Protein AF-A0A7R7VJX5-F1 (afdb_monomer)

Solvent-accessible surface area (backbone atoms only — not comparable to full-atom values): 16295 Å² total; per-residue (Å²): 134,70,62,48,74,49,78,45,68,50,58,49,85,60,72,77,65,86,58,39,96,93,43,70,71,51,85,82,38,57,69,67,58,46,44,34,46,48,44,43,42,54,44,42,32,75,67,61,65,32,62,78,79,68,71,72,56,83,57,60,30,62,14,35,39,35,32,30,20,43,43,77,76,88,79,80,94,82,78,92,78,84,88,89,84,81,93,70,102,60,85,47,56,67,42,26,29,34,32,41,35,47,23,59,46,59,68,66,99,63,96,62,88,74,67,80,85,75,90,72,94,74,90,72,87,78,88,81,90,82,80,98,83,72,90,70,73,82,74,71,50,45,78,87,54,82,48,38,35,36,54,41,74,74,44,55,41,78,93,59,60,94,66,58,54,64,58,52,49,54,50,50,55,52,57,50,45,30,67,38,45,66,61,45,35,52,42,25,47,39,71,75,58,36,86,83,62,62,78,67,98,81,67,94,70,74,68,90,86,59,69,60,74,31,39,35,39,33,76,35,47,60,94,47,42,74,59,44,43,76,71,61,31,43,75,41,74,86,72,42,74,47,75,58,80,90,38,56,27,32,38,28,42,29,78,43,82,55,55,71,88,128

Sequence (262 aa):
MHPKIAIHGPPGTTKLTRPTPSDPRPEDNPPLLTDALTVRNTVFIDEQGCSPDSEIDEDDARSWHWVMYSGNGDGDQGAKQDGGKKEGDGEGEAIGVIRLVPPPHVPHEHHLDISPAHGDNNANNVNDNDSPDSAAQPVKYDTTHEPYIKLTRVAVVPAFRGCNLGRKLVETAIDWARRNPGQIEDAFVRAVRGREGLPDQGMIGGSGDVKWNGLVLVHAQVSVEGMYARLGFVTDERMGRWDEEGIEHVGMWRRVEVVHDL

Structure (mmCIF, N/CA/C/O backbone):
data_AF-A0A7R7VJX5-F1
#
_entry.id   AF-A0A7R7VJX5-F1
#
loop_
_atom_site.group_PDB
_atom_site.id
_atom_site.type_symbol
_atom_site.label_atom_id
_atom_site.label_alt_id
_atom_site.label_comp_id
_atom_site.label_asym_id
_atom_site.label_entity_id
_atom_site.label_seq_id
_atom_site.pdbx_PDB_ins_code
_atom_site.Cartn_x
_atom_site.Cartn_y
_atom_site.Cartn_z
_atom_site.occupancy
_atom_site.B_iso_or_equiv
_atom_site.auth_seq_id
_atom_site.auth_comp_id
_atom_site.auth_asym_id
_atom_site.auth_atom_id
_atom_site.pdbx_PDB_model_num
ATOM 1 N N . MET A 1 1 ? -22.924 6.160 0.981 1.00 63.88 1 MET A N 1
ATOM 2 C CA . MET A 1 1 ? -21.770 6.884 1.551 1.00 63.88 1 MET A CA 1
ATOM 3 C C . MET A 1 1 ? -20.827 7.244 0.415 1.00 63.88 1 MET A C 1
ATOM 5 O O . MET A 1 1 ? -20.463 6.349 -0.339 1.00 63.88 1 MET A O 1
ATOM 9 N N . HIS A 1 2 ? -20.456 8.515 0.266 1.00 74.62 2 HIS A N 1
ATOM 10 C CA . HIS A 1 2 ? -19.434 8.947 -0.692 1.00 74.62 2 HIS A CA 1
ATOM 11 C C . HIS A 1 2 ? -18.161 9.287 0.090 1.00 74.62 2 HIS A C 1
ATOM 13 O O . HIS A 1 2 ? -17.989 10.435 0.485 1.00 74.62 2 HIS A O 1
ATOM 19 N N . PRO A 1 3 ? -17.304 8.298 0.410 1.00 85.06 3 PRO A N 1
ATOM 20 C CA . PRO A 1 3 ? -16.108 8.577 1.187 1.00 85.06 3 PRO A CA 1
ATOM 21 C C . PRO A 1 3 ? -15.113 9.385 0.352 1.00 85.06 3 PRO A C 1
ATOM 23 O O . PRO A 1 3 ? -14.918 9.095 -0.839 1.00 85.06 3 PRO A O 1
ATOM 26 N N . LYS A 1 4 ? -14.487 10.369 0.997 1.00 93.62 4 LYS A N 1
ATOM 27 C CA . LYS A 1 4 ? -13.390 11.171 0.449 1.00 93.62 4 LYS A CA 1
ATOM 28 C C . LYS A 1 4 ? -12.093 10.381 0.597 1.00 93.62 4 LYS A C 1
ATOM 30 O O . LYS A 1 4 ? -11.896 9.722 1.612 1.00 93.62 4 LYS A O 1
ATOM 35 N N . ILE A 1 5 ? -11.222 10.424 -0.408 1.00 96.31 5 ILE A N 1
ATOM 36 C CA . ILE A 1 5 ? -9.894 9.803 -0.339 1.00 96.31 5 ILE A CA 1
ATOM 37 C C . ILE A 1 5 ? -8.859 10.886 -0.614 1.00 96.31 5 ILE A C 1
ATOM 39 O O . ILE A 1 5 ? -8.960 11.589 -1.619 1.00 96.31 5 ILE A O 1
ATOM 43 N N . ALA A 1 6 ? -7.883 11.012 0.277 1.00 97.44 6 ALA A N 1
ATOM 44 C CA . ALA A 1 6 ? -6.732 11.888 0.110 1.00 97.44 6 ALA A CA 1
ATOM 45 C C . ALA A 1 6 ? -5.460 11.051 -0.066 1.00 97.44 6 ALA A C 1
ATOM 47 O O . ALA A 1 6 ? -5.408 9.908 0.387 1.00 97.44 6 ALA A O 1
ATOM 48 N N . ILE A 1 7 ? -4.448 11.622 -0.720 1.00 98.19 7 ILE A N 1
ATOM 49 C CA . ILE A 1 7 ? -3.142 11.001 -0.961 1.00 98.19 7 ILE A CA 1
ATOM 50 C C . ILE A 1 7 ? -2.034 11.872 -0.366 1.00 98.19 7 ILE A C 1
ATOM 52 O O . ILE A 1 7 ? -2.067 13.095 -0.489 1.00 98.19 7 ILE A O 1
ATOM 56 N N . HIS A 1 8 ? -1.034 11.234 0.230 1.00 98.12 8 HIS A N 1
ATOM 57 C CA . HIS A 1 8 ? 0.253 11.832 0.558 1.00 98.12 8 HIS A CA 1
ATOM 58 C C . HIS A 1 8 ? 1.355 11.075 -0.191 1.00 98.12 8 HIS A C 1
ATOM 60 O O . HIS A 1 8 ? 1.337 9.844 -0.246 1.00 98.12 8 HIS A O 1
ATOM 66 N N . GLY A 1 9 ? 2.293 11.807 -0.796 1.00 97.31 9 GLY A N 1
ATOM 67 C CA . GLY A 1 9 ? 3.460 11.212 -1.453 1.00 97.31 9 GLY A CA 1
ATOM 68 C C . GLY A 1 9 ? 4.505 10.691 -0.460 1.00 97.31 9 GLY A C 1
ATOM 69 O O . GLY A 1 9 ? 4.300 10.788 0.749 1.00 97.31 9 GLY A O 1
ATOM 70 N N . PRO A 1 10 ? 5.647 10.181 -0.940 1.00 96.75 10 PRO A N 1
ATOM 71 C CA . PRO A 1 10 ? 6.736 9.730 -0.082 1.00 96.75 10 PRO A CA 1
ATOM 72 C C . PRO A 1 10 ? 7.192 10.825 0.896 1.00 96.75 10 PRO A C 1
ATOM 74 O O . PRO A 1 10 ? 7.599 11.899 0.441 1.00 96.75 10 PRO A O 1
ATOM 77 N N . PRO A 1 11 ? 7.151 10.591 2.223 1.00 93.88 11 PRO A N 1
ATOM 78 C CA . PRO A 1 11 ? 7.611 11.564 3.214 1.00 93.88 11 PRO A CA 1
ATOM 79 C C . PRO A 1 11 ? 9.140 11.733 3.227 1.00 93.88 11 PRO A C 1
ATOM 81 O O . PRO A 1 11 ? 9.659 12.661 3.846 1.00 93.88 11 PRO A O 1
ATOM 84 N N . GLY A 1 12 ? 9.882 10.868 2.529 1.00 91.81 12 GLY A N 1
ATOM 85 C CA . GLY A 1 12 ? 11.325 10.972 2.377 1.00 91.81 12 GLY A CA 1
ATOM 86 C C . GLY A 1 12 ? 12.040 10.807 3.713 1.00 91.81 12 GLY A C 1
ATOM 87 O O . GLY A 1 12 ? 11.968 9.762 4.343 1.00 91.81 12 GLY A O 1
ATOM 88 N N . THR A 1 13 ? 12.765 11.838 4.144 1.00 90.75 13 THR A N 1
ATOM 89 C CA . THR A 1 13 ? 13.562 11.798 5.382 1.00 90.75 13 THR A CA 1
ATOM 90 C C . THR A 1 13 ? 12.774 12.158 6.639 1.00 90.75 13 THR A C 1
ATOM 92 O O . THR A 1 13 ? 13.355 12.165 7.723 1.00 90.75 13 THR A O 1
ATOM 95 N N . THR A 1 14 ? 11.486 12.488 6.522 1.00 91.44 14 THR A N 1
ATOM 96 C CA . THR A 1 14 ? 10.644 12.769 7.689 1.00 91.44 14 THR A CA 1
ATOM 97 C C . THR A 1 14 ? 10.507 11.509 8.534 1.00 91.44 14 THR A C 1
ATOM 99 O O . THR A 1 14 ? 9.975 10.496 8.081 1.00 91.44 14 THR A O 1
ATOM 102 N N . LYS A 1 15 ? 10.990 11.574 9.776 1.00 92.12 15 LYS A N 1
ATOM 103 C CA . LYS A 1 15 ? 10.886 10.470 10.726 1.00 92.12 15 LYS A CA 1
ATOM 104 C C . LYS A 1 15 ? 9.476 10.439 11.304 1.00 92.12 15 LYS A C 1
ATOM 106 O O . LYS A 1 15 ? 9.113 11.304 12.092 1.00 92.12 15 LYS A O 1
ATOM 111 N N . LEU A 1 16 ? 8.705 9.430 10.921 1.00 95.69 16 LEU A N 1
ATOM 112 C CA . LEU A 1 16 ? 7.366 9.233 11.458 1.00 95.69 16 LEU A CA 1
ATOM 113 C C . LEU A 1 16 ? 7.428 8.715 12.896 1.00 95.69 16 LEU A C 1
ATOM 115 O O . LEU A 1 16 ? 8.274 7.891 13.247 1.00 95.69 16 LEU A O 1
ATOM 119 N N . THR A 1 17 ? 6.490 9.186 13.708 1.00 96.88 17 THR A N 1
ATOM 120 C CA . THR A 1 17 ? 6.262 8.713 15.073 1.00 96.88 17 THR A CA 1
ATOM 121 C C . THR A 1 17 ? 4.903 8.033 15.141 1.00 96.88 17 THR A C 1
ATOM 123 O O . THR A 1 17 ? 3.909 8.562 14.646 1.00 96.88 17 THR A O 1
ATOM 126 N N . ARG A 1 18 ? 4.830 6.847 15.747 1.00 96.25 18 ARG A N 1
ATOM 127 C CA . ARG A 1 18 ? 3.562 6.126 15.884 1.00 96.25 18 ARG A CA 1
ATOM 128 C C . ARG A 1 18 ? 2.625 6.892 16.834 1.00 96.25 18 ARG A C 1
ATOM 130 O O . ARG A 1 18 ? 3.028 7.149 17.968 1.00 96.25 18 ARG A O 1
ATOM 137 N N . 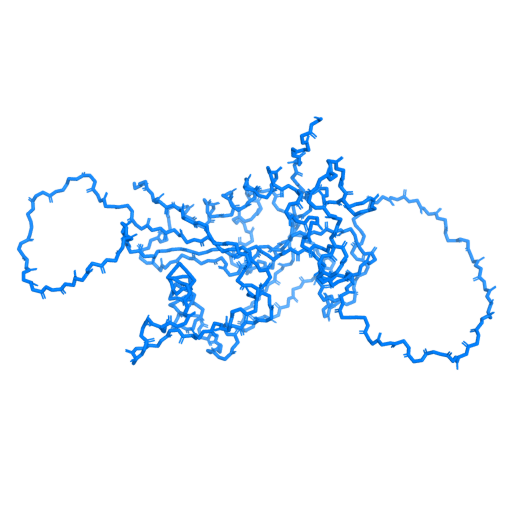PRO A 1 19 ? 1.382 7.217 16.430 1.00 96.44 19 PRO A N 1
ATOM 138 C CA . PRO A 1 19 ? 0.396 7.804 17.331 1.00 96.44 19 PRO A CA 1
ATOM 139 C C . PRO A 1 19 ? 0.063 6.851 18.483 1.00 96.44 19 PRO A C 1
ATOM 141 O O . PRO A 1 19 ? -0.025 5.636 18.295 1.00 96.44 19 PRO A O 1
ATOM 144 N N . THR A 1 20 ? -0.145 7.394 19.678 1.00 95.62 20 THR A N 1
ATOM 145 C CA . THR A 1 20 ? -0.499 6.637 20.891 1.00 95.62 20 THR A CA 1
ATOM 146 C C . THR A 1 20 ? -1.641 7.325 21.642 1.00 95.62 20 THR A C 1
ATOM 148 O O . THR A 1 20 ? -1.914 8.494 21.387 1.00 95.62 20 THR A O 1
ATOM 151 N N . PRO A 1 21 ? -2.305 6.672 22.615 1.00 94.19 21 PRO A N 1
ATOM 152 C CA . PRO A 1 21 ? -3.312 7.352 23.435 1.00 94.19 21 PRO A CA 1
ATOM 153 C C . PRO A 1 21 ? -2.784 8.593 24.177 1.00 94.19 21 PRO A C 1
ATOM 155 O O . PRO A 1 21 ? -3.530 9.549 24.377 1.00 94.19 21 PRO A O 1
ATOM 158 N N . SER A 1 22 ? -1.506 8.591 24.576 1.00 95.81 22 SER A N 1
ATOM 159 C CA . SER A 1 22 ? -0.843 9.729 25.232 1.00 95.81 22 SER A CA 1
ATOM 160 C C . SER A 1 22 ? -0.365 10.811 24.262 1.00 95.81 22 SER A C 1
ATOM 162 O O . SER A 1 22 ? -0.253 11.964 24.663 1.00 95.81 22 SER A O 1
ATOM 164 N N . ASP A 1 23 ? -0.097 10.447 23.007 1.00 96.31 23 ASP A N 1
ATOM 165 C CA . ASP A 1 23 ? 0.293 11.361 21.931 1.00 96.31 23 ASP A CA 1
ATOM 166 C C . ASP A 1 23 ? -0.415 10.966 20.620 1.00 96.31 23 ASP A C 1
ATOM 168 O O . ASP A 1 23 ? 0.151 10.265 19.774 1.00 96.31 23 ASP A O 1
ATOM 172 N N . PRO A 1 24 ? -1.701 11.331 20.463 1.00 95.00 24 PRO A N 1
ATOM 173 C CA . PRO A 1 24 ? -2.503 10.904 19.319 1.00 95.00 24 PRO A CA 1
ATOM 174 C C . PRO A 1 24 ? -2.200 11.701 18.045 1.00 95.00 24 PRO A C 1
ATOM 176 O O . PRO A 1 24 ? -2.691 11.350 16.974 1.00 95.00 24 PRO A O 1
ATOM 179 N N . ARG A 1 25 ? -1.446 12.800 18.150 1.00 95.88 25 ARG A N 1
ATOM 180 C CA . ARG A 1 25 ? -1.097 13.689 17.037 1.00 95.88 25 ARG A CA 1
ATOM 181 C C . ARG A 1 25 ? 0.359 14.159 17.198 1.00 95.88 25 ARG A C 1
ATOM 183 O O . ARG A 1 25 ? 0.551 15.321 17.553 1.00 95.88 25 ARG A O 1
ATOM 190 N N . PRO A 1 26 ? 1.352 13.286 16.936 1.00 95.00 26 PRO A N 1
ATOM 191 C CA . PRO A 1 26 ? 2.759 13.668 17.023 1.00 95.00 26 PRO A CA 1
ATOM 192 C C . PRO A 1 26 ? 3.049 14.882 16.131 1.00 95.00 26 PRO A C 1
ATOM 194 O O . PRO A 1 26 ? 2.669 14.885 14.960 1.00 95.00 26 PRO A O 1
ATOM 197 N N . GLU A 1 27 ? 3.706 15.904 16.683 1.00 91.81 27 GLU A N 1
ATOM 198 C CA . GLU A 1 27 ? 3.872 17.223 16.043 1.00 91.81 27 GLU A CA 1
ATOM 199 C C . GLU A 1 27 ? 4.626 17.156 14.704 1.00 91.81 27 GLU A C 1
ATOM 201 O O . GLU A 1 27 ? 4.268 17.850 13.754 1.00 91.81 27 GLU A O 1
ATOM 206 N N . ASP A 1 28 ? 5.615 16.265 14.604 1.00 90.44 28 ASP A N 1
ATOM 207 C CA . ASP A 1 28 ? 6.462 16.111 13.415 1.00 90.44 28 ASP A CA 1
ATOM 208 C C . ASP A 1 28 ? 5.811 15.286 12.291 1.00 90.44 28 ASP A C 1
ATOM 210 O O . ASP A 1 28 ? 6.338 15.209 11.175 1.00 90.44 28 ASP A O 1
ATOM 214 N N . ASN A 1 29 ? 4.667 14.644 12.551 1.00 95.25 29 ASN A N 1
ATOM 215 C CA . ASN A 1 29 ? 3.996 13.853 11.531 1.00 95.25 29 ASN A CA 1
ATOM 216 C C . ASN A 1 29 ? 3.158 14.740 10.600 1.00 95.25 29 ASN A C 1
ATOM 218 O O . ASN A 1 29 ? 2.324 15.522 11.066 1.00 95.25 29 ASN A O 1
ATOM 222 N N . PRO A 1 30 ? 3.209 14.513 9.275 1.00 95.88 30 PRO A N 1
ATOM 223 C CA . PRO A 1 30 ? 2.185 15.036 8.382 1.00 95.88 30 PRO A CA 1
ATOM 224 C C . PRO A 1 30 ? 0.781 14.579 8.835 1.00 95.88 30 PRO A C 1
ATOM 226 O O . PRO A 1 30 ? 0.604 13.393 9.148 1.00 95.88 30 PRO A O 1
ATOM 229 N N . PRO A 1 31 ? -0.241 15.460 8.848 1.00 95.94 31 PRO A N 1
ATOM 230 C CA . PRO A 1 31 ? -1.571 15.117 9.360 1.00 95.94 31 PRO A CA 1
ATOM 231 C C . PRO A 1 31 ? -2.192 13.874 8.709 1.00 95.94 31 PRO A C 1
ATOM 233 O O . PRO A 1 31 ? -2.664 12.983 9.412 1.00 95.94 31 PRO A O 1
ATOM 236 N N . LEU A 1 32 ? -2.099 13.755 7.378 1.00 97.31 32 LEU A N 1
ATOM 237 C CA . LEU A 1 32 ? -2.610 12.595 6.639 1.00 97.31 32 LEU A CA 1
ATOM 238 C C . LEU A 1 32 ? -1.872 11.302 7.021 1.00 97.31 32 LEU A C 1
ATOM 240 O O . LEU A 1 32 ? -2.500 10.260 7.177 1.00 97.31 32 LEU A O 1
ATOM 244 N N . LEU A 1 33 ? -0.553 11.352 7.235 1.00 98.00 33 LEU A N 1
ATOM 245 C CA . LEU A 1 33 ? 0.204 10.174 7.677 1.00 98.00 33 LEU A CA 1
ATOM 246 C C . LEU A 1 33 ? -0.109 9.801 9.130 1.00 98.00 33 LEU A C 1
ATOM 248 O O . LEU A 1 33 ? -0.120 8.620 9.467 1.00 98.00 33 LEU A O 1
ATOM 252 N N . THR A 1 34 ? -0.451 10.778 9.971 1.00 98.12 34 THR A N 1
ATOM 253 C CA . THR A 1 34 ? -0.985 10.513 11.314 1.00 98.12 34 THR A CA 1
ATOM 254 C C . THR A 1 34 ? -2.320 9.776 11.248 1.00 98.12 34 THR A C 1
ATOM 256 O O . THR A 1 34 ? -2.520 8.808 11.981 1.00 98.12 34 THR A O 1
ATOM 259 N N . ASP A 1 35 ? -3.222 10.183 10.351 1.00 98.19 35 ASP A N 1
ATOM 260 C CA . ASP A 1 35 ? -4.490 9.476 10.136 1.00 98.19 35 ASP A CA 1
ATOM 261 C C . ASP A 1 35 ? -4.257 8.055 9.605 1.00 98.19 35 ASP A C 1
ATOM 263 O O . ASP A 1 35 ? -4.861 7.102 10.098 1.00 98.19 35 ASP A O 1
ATOM 267 N N . ALA A 1 36 ? -3.331 7.893 8.653 1.00 98.44 36 ALA A N 1
ATOM 268 C CA . ALA A 1 36 ? -2.944 6.588 8.128 1.00 98.44 36 ALA A CA 1
ATOM 269 C C . ALA A 1 36 ? -2.459 5.657 9.249 1.00 98.44 36 ALA A C 1
ATOM 271 O O . ALA A 1 36 ? -2.961 4.544 9.379 1.00 98.44 36 ALA A O 1
ATOM 272 N N . LEU A 1 37 ? -1.523 6.120 10.085 1.00 98.31 37 LEU A N 1
ATOM 273 C CA . LEU A 1 37 ? -0.999 5.354 11.221 1.00 98.31 37 LEU A CA 1
ATOM 274 C C . LEU A 1 37 ? -2.067 5.081 12.287 1.00 98.31 37 LEU A C 1
ATOM 276 O O . LEU A 1 37 ? -2.032 4.036 12.923 1.00 98.31 37 LEU A O 1
ATOM 280 N N . THR A 1 38 ? -3.047 5.969 12.451 1.00 98.00 38 THR A N 1
ATOM 281 C CA . THR A 1 38 ? -4.171 5.744 13.371 1.00 98.00 38 THR A CA 1
ATOM 282 C C . THR A 1 38 ? -5.030 4.566 12.909 1.00 98.00 38 THR A C 1
ATOM 284 O O . THR A 1 38 ? -5.271 3.646 13.686 1.00 98.00 38 THR A O 1
ATOM 287 N N . VAL A 1 39 ? -5.426 4.539 11.629 1.00 98.50 39 VAL A N 1
ATOM 288 C CA . VAL A 1 39 ? -6.186 3.413 11.053 1.00 98.50 39 VAL A CA 1
ATOM 289 C C . VAL A 1 39 ? -5.380 2.113 11.109 1.00 98.50 39 VAL A C 1
ATOM 291 O O . VAL A 1 39 ? -5.934 1.060 11.423 1.00 98.50 39 VAL A O 1
ATOM 294 N N . ARG A 1 40 ? -4.076 2.182 10.812 1.00 98.31 40 ARG A N 1
ATOM 295 C CA . ARG A 1 40 ? -3.166 1.030 10.862 1.00 98.31 40 ARG A CA 1
ATOM 296 C C . ARG A 1 40 ? -3.053 0.469 12.278 1.00 98.31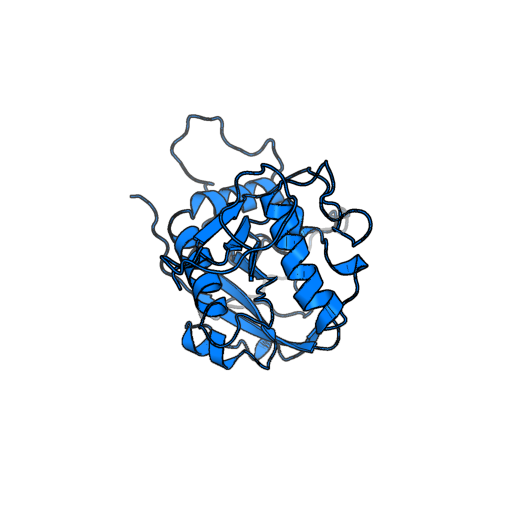 40 ARG A C 1
ATOM 298 O O . ARG A 1 40 ? -3.302 -0.717 12.445 1.00 98.31 40 ARG A O 1
ATOM 305 N N . ASN A 1 41 ? -2.825 1.310 13.291 1.00 97.75 41 ASN A N 1
ATOM 306 C CA . ASN A 1 41 ? -2.823 0.884 14.693 1.00 97.75 41 ASN A CA 1
ATOM 307 C C . ASN A 1 41 ? -4.128 0.165 15.065 1.00 97.75 41 ASN A C 1
ATOM 309 O O . ASN A 1 41 ? -4.087 -0.933 15.609 1.00 97.75 41 ASN A O 1
ATOM 313 N N . THR A 1 42 ? -5.283 0.745 14.722 1.00 97.94 42 THR A N 1
ATOM 314 C CA . THR A 1 42 ? -6.586 0.145 15.045 1.00 97.94 42 THR A CA 1
ATOM 315 C C . THR A 1 42 ? -6.764 -1.247 14.438 1.00 97.94 42 THR A C 1
ATOM 317 O O . THR A 1 42 ? -7.368 -2.113 15.063 1.00 97.94 42 THR A O 1
ATOM 320 N N . VAL A 1 43 ? -6.273 -1.481 13.220 1.00 97.44 43 VAL A N 1
ATOM 321 C CA . VAL A 1 43 ? -6.500 -2.753 12.516 1.00 97.44 43 VAL A CA 1
ATOM 322 C C . VAL A 1 43 ? -5.377 -3.761 12.751 1.00 97.44 43 VAL A C 1
ATOM 324 O O . VAL A 1 43 ? -5.652 -4.923 13.027 1.00 97.44 43 VAL A O 1
ATOM 327 N N . PHE A 1 44 ? -4.118 -3.358 12.632 1.00 96.56 44 PHE A N 1
ATOM 328 C CA . PHE A 1 44 ? -2.988 -4.282 12.718 1.00 96.56 44 PHE A CA 1
ATOM 329 C C . PHE A 1 44 ? -2.580 -4.548 14.166 1.00 96.56 44 PHE A C 1
ATOM 331 O O . PHE A 1 44 ? -2.364 -5.696 14.533 1.00 96.56 44 PHE A O 1
ATOM 338 N N . ILE A 1 45 ? -2.557 -3.525 15.020 1.00 96.06 45 ILE A N 1
ATOM 339 C CA . ILE A 1 45 ? -2.144 -3.692 16.418 1.00 96.06 45 ILE A CA 1
ATOM 340 C C . ILE A 1 45 ? -3.336 -4.112 17.277 1.00 96.06 45 ILE A C 1
ATOM 342 O O . ILE A 1 45 ? -3.333 -5.198 17.850 1.00 96.06 45 ILE A O 1
ATOM 346 N N . ASP A 1 46 ? -4.361 -3.262 17.366 1.00 96.81 46 ASP A N 1
ATOM 347 C CA . ASP A 1 46 ? -5.433 -3.448 18.348 1.00 96.81 46 ASP A CA 1
ATOM 348 C C . ASP A 1 46 ? -6.317 -4.662 18.014 1.00 96.81 46 ASP A C 1
ATOM 350 O O . ASP A 1 46 ? -6.770 -5.371 18.912 1.00 96.81 46 ASP A O 1
ATOM 354 N N . GLU A 1 47 ? -6.573 -4.905 16.725 1.00 95.69 47 GLU A N 1
ATOM 355 C CA . GLU A 1 47 ? -7.431 -6.001 16.266 1.00 95.69 47 GLU A CA 1
ATOM 356 C C . GLU A 1 47 ? -6.650 -7.272 15.907 1.00 95.69 47 GLU A C 1
ATOM 358 O O . GLU A 1 47 ? -7.048 -8.358 16.329 1.00 95.69 47 GLU A O 1
ATOM 363 N N . GLN A 1 48 ? -5.579 -7.167 15.113 1.00 93.88 48 GLN A N 1
ATOM 364 C CA . GLN A 1 48 ? -4.832 -8.339 14.630 1.00 93.88 48 GLN A CA 1
ATOM 365 C C . GLN A 1 48 ? -3.693 -8.770 15.563 1.00 93.88 48 GLN A C 1
ATOM 367 O O . GLN A 1 48 ? -3.207 -9.890 15.436 1.00 93.88 48 GLN A O 1
ATOM 372 N N . GLY A 1 49 ? -3.303 -7.935 16.532 1.00 94.56 49 GLY A N 1
ATOM 373 C CA . GLY A 1 49 ? -2.267 -8.272 17.508 1.00 94.56 49 GLY A CA 1
ATOM 374 C C . GLY A 1 49 ? -0.836 -8.207 16.970 1.00 94.56 49 GLY A C 1
ATOM 375 O O . GLY A 1 49 ? 0.061 -8.752 17.614 1.00 94.56 49 GLY A O 1
ATOM 376 N N . CYS A 1 50 ? -0.607 -7.556 15.826 1.00 93.38 50 CYS A N 1
ATOM 377 C CA . CYS A 1 50 ? 0.732 -7.315 15.289 1.00 93.38 50 CYS A CA 1
ATOM 378 C C . CYS A 1 50 ? 1.555 -6.437 16.244 1.00 93.38 50 CYS A C 1
ATOM 380 O O . CYS A 1 50 ? 1.016 -5.615 16.997 1.00 93.38 50 CYS A O 1
ATOM 382 N N . SER A 1 51 ? 2.881 -6.579 16.194 1.00 93.88 51 SER A N 1
ATOM 383 C CA . SER A 1 51 ? 3.769 -5.804 17.064 1.00 93.88 51 SER A CA 1
ATOM 384 C C . SER A 1 51 ? 3.694 -4.294 16.768 1.00 93.88 51 SER A C 1
ATOM 386 O O . SER A 1 51 ? 3.914 -3.885 15.625 1.00 93.88 51 SER A O 1
ATOM 388 N N . PRO A 1 52 ? 3.489 -3.425 17.782 1.00 94.81 52 PRO A N 1
ATOM 389 C CA . PRO A 1 52 ? 3.544 -1.974 17.599 1.00 94.81 52 PRO A CA 1
ATOM 390 C C . PRO A 1 52 ? 4.881 -1.448 17.071 1.00 94.81 52 PRO A C 1
ATOM 392 O O . PRO A 1 52 ? 4.913 -0.371 16.474 1.00 94.81 52 PRO A O 1
ATOM 395 N N . ASP A 1 53 ? 5.971 -2.177 17.319 1.00 93.19 53 ASP A N 1
ATOM 396 C CA . ASP A 1 53 ? 7.319 -1.796 16.891 1.00 93.19 53 ASP A CA 1
ATOM 397 C C . ASP A 1 53 ? 7.548 -2.077 15.397 1.00 93.19 53 ASP A C 1
ATOM 399 O O . ASP A 1 53 ? 8.380 -1.418 14.778 1.00 93.19 53 ASP A O 1
ATOM 403 N N . SER A 1 54 ? 6.774 -2.995 14.804 1.00 89.62 54 SER A N 1
ATOM 404 C CA . SER A 1 54 ? 6.807 -3.319 13.368 1.00 89.62 54 SER A CA 1
ATOM 405 C C . SER A 1 54 ? 5.932 -2.382 12.523 1.00 89.62 54 SER A C 1
ATOM 407 O O . SER A 1 54 ? 5.925 -2.479 11.296 1.00 89.62 54 SER A O 1
ATOM 409 N N . GLU A 1 55 ? 5.156 -1.492 13.153 1.00 94.69 55 GLU A N 1
ATOM 410 C CA . GLU A 1 55 ? 4.148 -0.702 12.442 1.00 94.69 55 GLU A CA 1
ATOM 411 C C . GLU A 1 55 ? 4.766 0.355 11.526 1.00 94.69 55 GLU A C 1
ATOM 413 O O . GLU A 1 55 ? 4.200 0.637 10.480 1.00 94.69 55 GLU A O 1
ATOM 418 N N . ILE A 1 56 ? 5.913 0.938 11.877 1.00 96.62 56 ILE A N 1
ATOM 419 C CA . ILE A 1 56 ? 6.633 1.862 10.991 1.00 96.62 56 ILE A CA 1
ATOM 420 C C . ILE A 1 56 ? 7.883 1.150 10.485 1.00 96.62 56 ILE A C 1
ATOM 422 O O . ILE A 1 56 ? 8.744 0.781 11.280 1.00 96.62 56 ILE A O 1
ATOM 426 N N . ASP A 1 57 ? 7.989 0.986 9.171 1.00 94.31 57 ASP A N 1
ATOM 427 C CA . ASP A 1 57 ? 9.089 0.278 8.515 1.00 94.31 57 ASP A CA 1
ATOM 428 C C . ASP A 1 57 ? 9.868 1.186 7.547 1.00 94.31 57 ASP A C 1
ATOM 430 O O . ASP A 1 57 ? 9.590 2.378 7.389 1.00 94.31 57 ASP A O 1
ATOM 434 N N . GLU A 1 58 ? 10.892 0.630 6.898 1.00 92.06 58 GLU A N 1
ATOM 435 C CA . GLU A 1 58 ? 11.726 1.385 5.958 1.00 92.06 58 GLU A CA 1
ATOM 436 C C . GLU A 1 58 ? 11.002 1.802 4.667 1.00 92.06 58 GLU A C 1
ATOM 438 O O . GLU A 1 58 ? 11.429 2.755 4.005 1.00 92.06 58 GLU A O 1
ATOM 443 N N . ASP A 1 59 ? 9.896 1.138 4.320 1.00 95.25 59 ASP A N 1
ATOM 444 C CA . ASP A 1 59 ? 9.121 1.448 3.124 1.00 95.25 59 ASP A CA 1
ATOM 445 C C . ASP A 1 59 ? 8.221 2.673 3.322 1.00 95.25 59 ASP A C 1
ATOM 447 O O . ASP A 1 59 ? 7.897 3.350 2.341 1.00 95.25 59 ASP A O 1
ATOM 451 N N . ASP A 1 60 ? 7.855 3.025 4.559 1.00 96.94 60 ASP A N 1
ATOM 452 C CA . ASP A 1 60 ? 7.045 4.219 4.847 1.00 96.94 60 ASP A CA 1
ATOM 453 C C . ASP A 1 60 ? 7.691 5.507 4.304 1.00 96.94 60 ASP A C 1
ATOM 455 O O . ASP A 1 60 ? 7.002 6.380 3.783 1.00 96.94 60 ASP A O 1
ATOM 459 N N . ALA A 1 61 ? 9.023 5.605 4.324 1.00 95.56 61 ALA A N 1
ATOM 460 C CA . ALA A 1 61 ? 9.768 6.760 3.815 1.00 95.56 61 ALA A CA 1
ATOM 461 C C . ALA A 1 61 ? 9.627 6.973 2.294 1.00 95.56 61 ALA A C 1
ATOM 463 O O . ALA A 1 61 ? 9.721 8.101 1.799 1.00 95.56 61 ALA A O 1
ATOM 464 N N . ARG A 1 62 ? 9.415 5.891 1.538 1.00 95.44 62 ARG A N 1
ATOM 465 C CA . ARG A 1 62 ? 9.432 5.873 0.064 1.00 95.44 62 ARG A CA 1
ATOM 466 C C . ARG A 1 62 ? 8.059 5.657 -0.569 1.00 95.44 62 ARG A C 1
ATOM 468 O O . ARG A 1 62 ? 7.973 5.585 -1.791 1.00 95.44 62 ARG A O 1
ATOM 475 N N . SER A 1 63 ? 7.007 5.544 0.235 1.00 98.31 63 SER A N 1
ATOM 476 C CA . SER A 1 63 ? 5.694 5.096 -0.225 1.00 98.31 63 SER A CA 1
ATOM 477 C C . SER A 1 63 ? 4.681 6.222 -0.394 1.00 98.31 63 SER A C 1
ATOM 479 O O . SER A 1 63 ? 4.734 7.247 0.277 1.00 98.31 63 SER A O 1
ATOM 481 N N . TRP A 1 64 ? 3.696 6.000 -1.263 1.00 98.69 64 TRP A N 1
ATOM 482 C CA . TRP A 1 64 ? 2.480 6.813 -1.296 1.00 98.69 64 TRP A CA 1
ATOM 483 C C . TRP A 1 64 ? 1.440 6.207 -0.363 1.00 98.69 64 TRP A C 1
ATOM 485 O O . TRP A 1 64 ? 1.284 4.986 -0.299 1.00 98.69 64 TRP A O 1
ATOM 495 N N . HIS A 1 65 ? 0.704 7.067 0.331 1.00 98.69 65 HIS A N 1
ATOM 496 C CA . HIS A 1 65 ? -0.309 6.673 1.301 1.00 98.69 65 HIS A CA 1
ATOM 497 C C . HIS A 1 65 ? -1.637 7.318 0.944 1.00 98.69 65 HIS A C 1
ATOM 499 O O . HIS A 1 65 ? -1.711 8.535 0.779 1.00 98.69 65 HIS A O 1
ATOM 505 N N . TRP A 1 66 ? -2.694 6.514 0.876 1.00 98.75 66 TRP A N 1
ATOM 506 C CA . TRP A 1 66 ? -4.056 7.017 0.764 1.00 98.75 66 TRP A CA 1
ATOM 507 C C . TRP A 1 66 ? -4.791 6.793 2.067 1.00 98.75 66 TRP A C 1
ATOM 509 O O . TRP A 1 66 ? -4.697 5.713 2.650 1.00 98.75 66 TRP A O 1
ATOM 519 N N . VAL A 1 67 ? -5.571 7.791 2.467 1.00 98.62 67 VAL A N 1
ATOM 520 C CA . VAL A 1 67 ? -6.494 7.699 3.597 1.00 98.62 67 VAL A CA 1
ATOM 521 C C . VAL A 1 67 ? -7.897 7.993 3.104 1.00 98.62 67 VAL A C 1
ATOM 523 O O . VAL A 1 67 ? -8.139 8.965 2.385 1.00 98.62 67 VAL A O 1
ATOM 526 N N . MET A 1 68 ? -8.817 7.112 3.471 1.00 97.88 68 MET A N 1
ATOM 527 C CA . MET A 1 68 ? -10.240 7.248 3.221 1.00 97.88 68 MET A CA 1
ATOM 528 C C . MET A 1 68 ? -10.924 7.790 4.468 1.00 97.88 68 MET A C 1
ATOM 530 O O . MET A 1 68 ? -10.728 7.252 5.555 1.00 97.88 68 MET A O 1
ATOM 534 N N . TYR A 1 69 ? -11.774 8.793 4.281 1.00 96.50 69 TYR A N 1
ATOM 535 C CA . TYR A 1 69 ? -12.538 9.432 5.342 1.00 96.50 69 TYR A CA 1
ATOM 536 C C . TYR A 1 69 ? -14.032 9.150 5.188 1.00 96.50 69 TYR A C 1
ATOM 538 O O . TYR A 1 69 ? -14.554 9.066 4.065 1.00 96.50 69 TYR A O 1
ATOM 546 N N . SER A 1 70 ? -14.732 9.003 6.314 1.00 91.19 70 SER A N 1
ATOM 547 C CA . SER A 1 70 ? -16.187 8.946 6.331 1.00 91.19 70 SER A CA 1
ATOM 548 C C . SER A 1 70 ? -16.732 10.278 5.813 1.00 91.19 70 SER A C 1
ATOM 550 O O . SER A 1 70 ? -16.452 11.335 6.361 1.00 91.19 70 SER A O 1
ATOM 552 N N . GLY A 1 71 ? -17.471 10.262 4.701 1.00 79.31 71 GLY A N 1
ATOM 553 C CA . GLY A 1 71 ? -18.139 11.482 4.244 1.00 79.31 71 GLY A CA 1
ATOM 554 C C . GLY A 1 71 ? -19.154 11.923 5.298 1.00 79.31 71 GLY A C 1
ATOM 555 O O . GLY A 1 71 ? -19.890 11.069 5.802 1.00 79.31 71 GLY A O 1
ATOM 556 N N . ASN A 1 72 ? -19.216 13.222 5.614 1.00 61.06 72 ASN A N 1
ATOM 557 C CA . ASN A 1 72 ? -20.339 13.754 6.384 1.00 61.06 72 ASN A CA 1
ATOM 558 C C . ASN A 1 72 ? -21.624 13.358 5.652 1.00 61.06 72 ASN A C 1
ATOM 560 O O . ASN A 1 72 ? -21.751 13.580 4.448 1.00 61.06 72 ASN A O 1
ATOM 564 N N . GLY A 1 73 ? -22.544 12.703 6.358 1.00 49.12 73 GLY A N 1
ATOM 565 C CA . GLY A 1 73 ? -23.856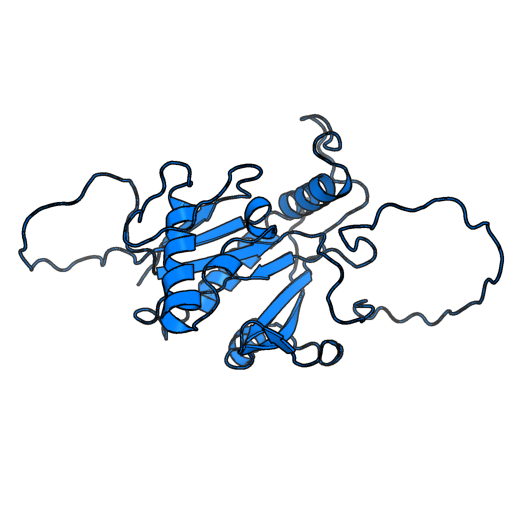 12.415 5.801 1.00 49.12 73 GLY A CA 1
ATOM 566 C C . GLY A 1 73 ? -24.488 13.723 5.340 1.00 49.12 73 GLY A C 1
ATOM 567 O O . GLY A 1 73 ? -24.606 14.659 6.129 1.00 49.12 73 GLY A O 1
ATOM 568 N N . ASP A 1 74 ? -24.884 13.795 4.073 1.00 42.69 74 ASP A N 1
ATOM 569 C CA . ASP A 1 74 ? -25.826 14.815 3.633 1.00 42.69 74 ASP A CA 1
ATOM 570 C C . ASP A 1 74 ? -27.136 14.601 4.414 1.00 42.69 74 ASP A C 1
ATOM 572 O O . ASP A 1 74 ? -27.944 13.744 4.064 1.00 42.69 74 ASP A O 1
ATOM 576 N N . GLY A 1 75 ? -27.304 15.364 5.499 1.00 43.88 75 GLY A N 1
ATOM 577 C CA . GLY A 1 75 ? -28.558 15.592 6.216 1.00 43.88 75 GLY A CA 1
ATOM 578 C C . GLY A 1 75 ? -28.995 14.528 7.229 1.00 43.88 75 GLY A C 1
ATOM 579 O O . GLY A 1 75 ? -29.662 13.566 6.871 1.00 43.88 75 GLY A O 1
ATOM 580 N N . ASP A 1 76 ? -28.794 14.809 8.519 1.00 33.69 76 ASP A N 1
ATOM 581 C CA . ASP A 1 76 ? -29.909 14.718 9.471 1.00 33.69 76 ASP A CA 1
ATOM 582 C C . ASP A 1 76 ? -29.755 15.768 10.582 1.00 33.69 76 ASP A C 1
ATOM 584 O O . ASP A 1 76 ? -28.735 15.853 11.271 1.00 33.69 76 ASP A O 1
ATOM 588 N N . GLN A 1 77 ? -30.771 16.619 10.713 1.00 44.81 77 GLN A N 1
ATOM 589 C CA . GLN A 1 77 ? -30.894 17.564 11.812 1.00 44.81 77 GLN A CA 1
ATOM 590 C C . GLN A 1 77 ? -31.405 16.799 13.033 1.00 44.81 77 GLN A C 1
ATOM 592 O O . GLN A 1 77 ? -32.589 16.491 13.108 1.00 44.81 77 GLN A O 1
ATOM 597 N N . GLY A 1 78 ? -30.557 16.604 14.042 1.00 41.62 78 GLY A N 1
ATOM 598 C CA . GLY A 1 78 ? -31.060 16.402 15.400 1.00 41.62 78 GLY A CA 1
ATOM 599 C C . GLY A 1 78 ? -30.292 15.422 16.269 1.00 41.62 78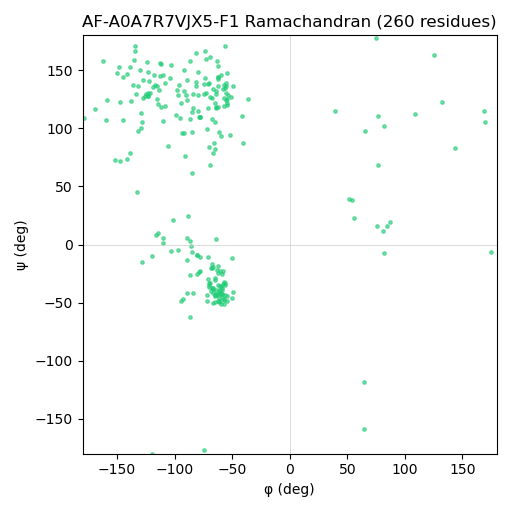 GLY A C 1
ATOM 600 O O . GLY A 1 78 ? -30.764 14.323 16.517 1.00 41.62 78 GLY A O 1
ATOM 601 N N . ALA A 1 79 ? -29.206 15.883 16.885 1.00 36.25 79 ALA A N 1
ATOM 602 C CA . ALA A 1 79 ? -28.885 15.508 18.261 1.00 36.25 79 ALA A CA 1
ATOM 603 C C . ALA A 1 79 ? -27.943 16.552 18.871 1.00 36.25 79 ALA A C 1
ATOM 605 O O . ALA A 1 79 ? -26.882 16.855 18.334 1.00 36.25 79 ALA A O 1
ATOM 606 N N . LYS A 1 80 ? -28.352 17.126 20.004 1.00 39.44 80 LYS A N 1
ATOM 607 C CA . LYS A 1 80 ? -27.495 17.947 20.863 1.00 39.44 80 LYS A CA 1
ATOM 608 C C . LYS A 1 80 ? -26.402 17.065 21.473 1.00 39.44 80 LYS A C 1
ATOM 610 O O . LYS A 1 80 ? -26.763 16.069 22.090 1.00 39.44 80 LYS A O 1
ATOM 615 N N . GLN A 1 81 ? -25.145 17.511 21.457 1.00 36.62 81 GLN A N 1
ATOM 616 C CA . GLN A 1 81 ? -24.315 17.570 22.670 1.00 36.62 81 GLN A CA 1
ATOM 617 C C . GLN A 1 81 ? -23.013 18.354 22.449 1.00 36.62 81 GLN A C 1
ATOM 619 O O . GLN A 1 81 ? -22.184 18.016 21.616 1.00 36.62 81 GLN A O 1
ATOM 624 N N . ASP A 1 82 ? -22.934 19.452 23.195 1.00 35.94 82 ASP A N 1
ATOM 625 C CA . ASP A 1 82 ? -21.837 19.881 24.064 1.00 35.94 82 ASP A CA 1
ATOM 626 C C . ASP A 1 82 ? -20.371 19.677 23.624 1.00 35.94 82 ASP A C 1
ATOM 628 O O . ASP A 1 82 ? -19.836 18.574 23.600 1.00 35.94 82 ASP A O 1
ATOM 632 N N . GLY A 1 83 ? -19.689 20.810 23.428 1.00 43.38 83 GLY A N 1
ATOM 633 C CA . GLY A 1 83 ? -18.407 21.044 24.094 1.00 43.38 83 GLY A CA 1
ATOM 634 C C . GLY A 1 83 ? -17.152 20.346 23.563 1.00 43.38 83 GLY A C 1
ATOM 635 O O . GLY A 1 83 ? -16.503 19.619 24.305 1.00 43.38 83 GLY A O 1
ATOM 636 N N . GLY A 1 84 ? -16.701 20.727 22.362 1.00 39.47 84 GLY A N 1
ATOM 637 C CA . GLY A 1 84 ? -15.267 20.929 22.095 1.00 39.47 84 GLY A CA 1
ATOM 638 C C . GLY A 1 84 ? -14.537 19.910 21.208 1.00 39.47 84 GLY A C 1
ATOM 639 O O . GLY A 1 84 ? -14.248 18.798 21.635 1.00 39.47 84 GLY A O 1
ATOM 640 N N . LYS A 1 85 ? -14.118 20.368 20.016 1.00 38.66 85 LYS A N 1
ATOM 641 C CA . LYS A 1 85 ? -12.821 20.119 19.330 1.00 38.66 85 LYS A CA 1
ATOM 642 C C . LYS A 1 85 ? -12.835 20.898 18.001 1.00 38.66 85 LYS A C 1
ATOM 644 O O . LYS A 1 85 ? -13.765 20.748 17.224 1.00 38.66 85 LYS A O 1
ATOM 649 N N . LYS A 1 86 ? -12.048 21.975 17.910 1.00 38.34 86 LYS A N 1
ATOM 650 C CA . LYS A 1 86 ? -10.669 22.091 17.379 1.00 38.34 86 LYS A CA 1
ATOM 651 C C . LYS A 1 86 ? -10.617 22.072 15.847 1.00 38.34 86 LYS A C 1
ATOM 653 O O . LYS A 1 86 ? -10.862 21.050 15.222 1.00 38.34 86 LYS A O 1
ATOM 658 N N . GLU A 1 87 ? -10.268 23.242 15.320 1.00 40.78 87 GLU A N 1
ATOM 659 C CA . GLU A 1 87 ? -9.939 23.550 13.931 1.00 40.78 87 GLU A CA 1
ATOM 660 C C . GLU A 1 87 ? -8.762 22.688 13.447 1.00 40.78 87 GLU A C 1
ATOM 662 O O . GLU A 1 87 ? -7.764 22.521 14.152 1.00 40.78 87 GLU A O 1
ATOM 667 N N . GLY A 1 88 ? -8.922 22.118 12.256 1.00 40.16 88 GLY A N 1
ATOM 668 C CA . GLY A 1 88 ? -7.987 21.224 11.583 1.00 40.16 88 GLY A CA 1
ATOM 669 C C . GLY A 1 88 ? -8.705 20.615 10.383 1.00 40.16 88 GLY A C 1
ATOM 670 O O . GLY A 1 88 ? -9.602 19.796 10.556 1.00 40.16 88 GLY A O 1
ATOM 671 N N . ASP A 1 89 ? -8.364 21.076 9.186 1.00 41.41 89 ASP A N 1
ATOM 672 C CA . ASP A 1 89 ? -9.138 20.952 7.943 1.00 41.41 89 ASP A CA 1
ATOM 673 C C . ASP A 1 89 ? -9.230 19.516 7.371 1.00 41.41 89 ASP A C 1
ATOM 675 O O . ASP A 1 89 ? -8.697 19.209 6.303 1.00 41.41 89 ASP A O 1
ATOM 679 N N . GLY A 1 90 ? -9.938 18.620 8.066 1.00 45.31 90 GLY A N 1
ATOM 680 C CA . GLY A 1 90 ? -10.221 17.246 7.642 1.00 45.31 90 GLY A CA 1
ATOM 681 C C . GLY A 1 90 ? -11.699 16.890 7.808 1.00 45.31 90 GLY A C 1
ATOM 682 O O . GLY A 1 90 ? -12.152 16.538 8.891 1.00 45.31 90 GLY A O 1
ATOM 683 N N . GLU A 1 91 ? -12.464 16.986 6.721 1.00 65.38 91 GLU A N 1
ATOM 684 C CA . GLU A 1 91 ? -13.869 16.567 6.629 1.00 65.38 91 GLU A CA 1
ATOM 685 C C . GLU A 1 91 ? -14.011 15.032 6.776 1.00 65.38 91 GLU A C 1
ATOM 687 O O . GLU A 1 91 ? -14.014 14.315 5.773 1.00 65.38 91 GLU A O 1
ATOM 692 N N . GLY A 1 92 ? -14.127 14.527 8.012 1.00 80.31 92 GLY A N 1
ATOM 693 C CA . GLY A 1 92 ? -14.527 13.141 8.317 1.00 80.31 92 GLY A CA 1
ATOM 694 C C . GLY A 1 92 ? -13.558 12.344 9.200 1.00 80.31 92 GLY A C 1
ATOM 695 O O . GLY A 1 92 ? -12.397 12.702 9.366 1.00 80.31 92 GLY A O 1
ATOM 696 N N . GLU A 1 93 ? -14.034 11.234 9.771 1.00 92.12 93 GLU A N 1
ATOM 697 C CA . GLU A 1 93 ? -13.200 10.262 10.500 1.00 92.12 93 GLU A CA 1
ATOM 698 C C . GLU A 1 93 ? -12.377 9.435 9.502 1.00 92.12 93 GLU A C 1
ATOM 700 O O . GLU A 1 93 ? -12.910 9.018 8.475 1.00 92.12 93 GLU A O 1
ATOM 705 N N . ALA A 1 94 ? -11.098 9.171 9.782 1.00 96.69 94 ALA A N 1
ATOM 706 C CA . ALA A 1 94 ? -10.283 8.274 8.963 1.00 96.69 94 ALA A CA 1
ATOM 707 C C . ALA A 1 94 ? -10.737 6.818 9.160 1.00 96.69 94 ALA A C 1
ATOM 709 O O . ALA A 1 94 ? -10.659 6.275 10.257 1.00 96.69 94 ALA A O 1
ATOM 710 N N . ILE A 1 95 ? -11.208 6.181 8.090 1.00 97.31 95 ILE A N 1
ATOM 711 C CA . ILE A 1 95 ? -11.856 4.858 8.134 1.00 97.31 95 ILE A CA 1
ATOM 712 C C . ILE A 1 95 ? -11.135 3.790 7.313 1.00 97.31 95 ILE A C 1
ATOM 714 O O . ILE A 1 95 ? -11.481 2.611 7.399 1.00 97.31 95 ILE A O 1
ATOM 718 N N . GLY A 1 96 ? -10.153 4.171 6.496 1.00 98.31 96 GLY A N 1
ATOM 719 C CA . GLY A 1 96 ? -9.404 3.225 5.679 1.00 98.31 96 GLY A CA 1
ATOM 720 C C . GLY A 1 96 ? -8.083 3.780 5.172 1.00 98.31 96 GLY A C 1
ATOM 721 O O . GLY A 1 96 ? -7.901 4.992 5.092 1.00 98.31 96 GLY A O 1
ATOM 722 N N . VAL A 1 97 ? -7.165 2.884 4.826 1.00 98.81 97 VAL A N 1
ATOM 723 C CA . VAL A 1 97 ? -5.795 3.205 4.421 1.00 98.81 97 VAL A CA 1
ATOM 724 C C . VAL A 1 97 ? -5.259 2.173 3.429 1.00 98.81 97 VAL A C 1
ATOM 726 O O . VAL A 1 97 ? -5.629 0.999 3.473 1.00 98.81 97 VAL A O 1
ATOM 729 N N . ILE A 1 98 ? -4.403 2.620 2.513 1.00 98.81 98 ILE A N 1
ATOM 730 C CA . ILE A 1 98 ? -3.573 1.770 1.649 1.00 98.81 98 ILE A CA 1
ATOM 731 C C . ILE A 1 98 ? -2.229 2.455 1.411 1.00 98.81 98 ILE A C 1
ATOM 733 O O . ILE A 1 98 ? -2.164 3.680 1.283 1.00 98.81 98 ILE A O 1
ATOM 737 N N . ARG A 1 99 ? -1.164 1.656 1.331 1.00 98.81 99 ARG A N 1
ATOM 738 C CA . ARG A 1 99 ? 0.195 2.089 1.003 1.00 98.81 99 ARG A CA 1
ATOM 739 C C . ARG A 1 99 ? 0.639 1.480 -0.326 1.00 98.81 99 ARG A C 1
ATOM 741 O O . ARG A 1 99 ? 0.429 0.292 -0.564 1.00 98.81 99 ARG A O 1
ATOM 748 N N . LEU A 1 100 ? 1.275 2.277 -1.178 1.00 98.75 100 LEU A N 1
ATOM 749 C CA . LEU A 1 100 ? 1.950 1.824 -2.396 1.00 98.75 100 LEU A CA 1
ATOM 750 C C . LEU A 1 100 ? 3.453 2.004 -2.217 1.00 98.75 100 LEU A C 1
ATOM 752 O O . LEU A 1 100 ? 3.924 3.134 -2.090 1.00 98.75 100 LEU A O 1
ATOM 756 N N . VAL A 1 101 ? 4.184 0.893 -2.267 1.00 98.38 101 VAL A N 1
ATOM 757 C CA . VAL A 1 101 ? 5.649 0.857 -2.237 1.00 98.38 101 VAL A CA 1
ATOM 758 C C . VAL A 1 101 ? 6.172 0.821 -3.681 1.00 98.38 101 VAL A C 1
ATOM 760 O O . VAL A 1 101 ? 5.798 -0.095 -4.428 1.00 98.38 101 VAL A O 1
ATOM 763 N N . PRO A 1 102 ? 6.997 1.791 -4.122 1.00 97.06 102 PRO A N 1
ATOM 764 C CA . PRO A 1 102 ? 7.607 1.753 -5.452 1.00 97.06 102 PRO A CA 1
ATOM 765 C C . PRO A 1 102 ? 8.719 0.704 -5.537 1.00 97.06 102 PRO A C 1
ATOM 767 O O . PRO A 1 102 ? 9.319 0.396 -4.509 1.00 97.06 102 PRO A O 1
ATOM 770 N N . PRO A 1 103 ? 9.096 0.246 -6.743 1.00 94.19 103 PRO A N 1
ATOM 771 C CA . PRO A 1 103 ? 10.326 -0.510 -6.949 1.00 94.19 103 PRO A CA 1
ATOM 772 C C . PRO A 1 103 ? 11.572 0.380 -6.770 1.00 94.19 103 PRO A C 1
ATOM 774 O O . PRO A 1 103 ? 11.467 1.607 -6.839 1.00 94.19 103 PRO A O 1
ATOM 777 N N . PRO A 1 104 ? 12.761 -0.204 -6.547 1.00 91.94 104 PRO A N 1
ATOM 778 C CA . PRO A 1 104 ? 13.010 -1.636 -6.379 1.00 91.94 104 PRO A CA 1
ATOM 779 C C . PRO A 1 104 ? 12.698 -2.109 -4.951 1.00 91.94 104 PRO A C 1
ATOM 781 O O . PRO A 1 104 ? 12.597 -1.282 -4.039 1.00 91.94 104 PRO A O 1
ATOM 784 N N . HIS A 1 105 ? 12.584 -3.425 -4.776 1.00 89.88 105 HIS A N 1
ATOM 785 C CA . HIS A 1 105 ? 12.283 -4.085 -3.499 1.00 89.88 105 HIS A CA 1
ATOM 786 C C . HIS A 1 105 ? 13.488 -4.892 -3.019 1.00 89.88 105 HIS A C 1
ATOM 788 O O . HIS A 1 105 ? 14.359 -5.249 -3.816 1.00 89.88 105 HIS A O 1
ATOM 794 N N . VAL A 1 106 ? 13.574 -5.142 -1.712 1.00 84.56 106 VAL A N 1
ATOM 795 C CA . VAL A 1 106 ? 14.564 -6.088 -1.178 1.00 84.56 106 VAL A CA 1
ATOM 796 C C . VAL A 1 106 ? 14.325 -7.470 -1.803 1.00 84.56 106 VAL A C 1
ATOM 798 O O . VAL A 1 106 ? 13.165 -7.797 -2.080 1.00 84.56 106 VAL A O 1
ATOM 801 N N . PRO A 1 107 ? 15.376 -8.274 -2.055 1.00 71.75 107 PRO A N 1
ATOM 802 C CA . PRO A 1 107 ? 15.194 -9.647 -2.511 1.00 71.75 107 PRO A CA 1
ATOM 803 C C . PRO A 1 107 ? 14.217 -10.364 -1.577 1.00 71.75 107 PRO A C 1
ATOM 805 O O . PRO A 1 107 ? 14.379 -10.316 -0.357 1.00 71.75 107 PRO A O 1
ATOM 808 N N . HIS A 1 108 ? 13.171 -10.971 -2.136 1.00 60.34 108 HIS A N 1
ATOM 809 C CA . HIS A 1 108 ? 12.183 -11.685 -1.333 1.00 60.34 108 HIS A CA 1
ATOM 810 C C . HIS A 1 108 ? 12.876 -12.751 -0.471 1.00 60.34 108 HIS A C 1
ATOM 812 O O . HIS A 1 108 ? 13.733 -13.479 -0.968 1.00 60.34 108 HIS A O 1
ATOM 818 N N . GLU A 1 109 ? 12.460 -12.908 0.792 1.00 47.47 109 GLU A N 1
ATOM 819 C CA . GLU A 1 109 ? 13.001 -13.922 1.721 1.00 47.47 109 GLU A CA 1
ATOM 820 C C . GLU A 1 109 ? 12.736 -15.383 1.289 1.00 47.47 109 GLU A C 1
ATOM 822 O O . GLU A 1 109 ? 13.121 -16.332 1.975 1.00 47.47 109 GLU A O 1
ATOM 827 N N . HIS A 1 110 ? 12.150 -15.603 0.111 1.00 45.31 110 HIS A N 1
ATOM 828 C CA . HIS A 1 110 ? 11.963 -16.917 -0.484 1.00 45.31 110 HIS A CA 1
ATOM 829 C C . HIS A 1 110 ? 12.502 -16.921 -1.917 1.00 45.31 110 HIS A C 1
ATOM 831 O O . HIS A 1 110 ? 11.906 -16.355 -2.827 1.00 45.31 110 HIS A O 1
ATOM 837 N N . HIS A 1 111 ? 13.663 -17.561 -2.071 1.00 38.94 111 HIS A N 1
ATOM 838 C CA . HIS A 1 111 ? 14.393 -17.858 -3.304 1.00 38.94 111 HIS A CA 1
ATOM 839 C C . HIS A 1 111 ? 13.506 -18.294 -4.480 1.00 38.94 111 HIS A C 1
ATOM 841 O O . HIS A 1 111 ? 13.332 -19.490 -4.720 1.00 38.94 111 HIS A O 1
ATOM 847 N N . LEU A 1 112 ? 12.992 -17.348 -5.256 1.00 36.84 112 LEU A N 1
ATOM 848 C CA . LEU A 1 112 ? 12.355 -17.631 -6.534 1.00 36.84 112 LEU A CA 1
ATOM 849 C C . LEU A 1 112 ? 12.807 -16.571 -7.524 1.00 36.84 112 LEU A C 1
ATOM 851 O O . LEU A 1 112 ? 12.612 -15.384 -7.287 1.00 36.84 112 LEU A O 1
ATOM 855 N N . ASP A 1 113 ? 13.394 -17.013 -8.632 1.00 39.53 113 ASP A N 1
ATOM 856 C CA . ASP A 1 113 ? 13.499 -16.216 -9.850 1.00 39.53 113 ASP A CA 1
ATOM 857 C C . ASP A 1 113 ? 12.072 -15.867 -10.299 1.00 39.53 113 ASP A C 1
ATOM 859 O O . ASP A 1 113 ? 11.400 -16.650 -10.983 1.00 39.53 113 ASP A O 1
ATOM 863 N N . ILE A 1 114 ? 11.563 -14.705 -9.887 1.00 43.72 114 ILE A N 1
ATOM 864 C CA . ILE A 1 114 ? 10.233 -14.227 -10.276 1.00 43.72 114 ILE A CA 1
ATOM 865 C C . ILE A 1 114 ? 10.356 -13.520 -11.627 1.00 43.72 114 ILE A C 1
ATOM 867 O O . ILE A 1 114 ? 10.093 -12.330 -11.772 1.00 43.72 114 ILE A O 1
ATOM 871 N N . SER A 1 115 ? 10.771 -14.263 -12.651 1.00 38.34 115 SER A N 1
ATOM 872 C CA . SER A 1 115 ? 10.540 -13.850 -14.033 1.00 38.34 115 SER A CA 1
ATOM 873 C C . SER A 1 115 ? 9.141 -14.320 -14.451 1.00 38.34 115 SER A C 1
ATOM 875 O O . SER A 1 115 ? 8.905 -15.534 -14.544 1.00 38.34 115 SER A O 1
ATOM 877 N N . PRO A 1 116 ? 8.178 -13.416 -14.718 1.00 38.66 116 PRO A N 1
ATOM 878 C CA . PRO A 1 116 ? 6.947 -13.808 -15.383 1.00 38.66 116 PRO A CA 1
ATOM 879 C C . PRO A 1 116 ? 7.309 -14.266 -16.801 1.00 38.66 116 PRO A C 1
ATOM 881 O O . PRO A 1 116 ? 7.937 -13.545 -17.567 1.00 38.66 116 PRO A O 1
ATOM 884 N N . ALA A 1 117 ? 6.957 -15.509 -17.119 1.00 37.06 117 ALA A N 1
ATOM 885 C CA . ALA A 1 117 ? 7.325 -16.215 -18.339 1.00 37.06 117 ALA A CA 1
ATOM 886 C C . ALA A 1 117 ? 7.260 -15.363 -19.629 1.00 37.06 117 ALA A C 1
ATOM 888 O O . ALA A 1 117 ? 6.185 -15.105 -20.174 1.00 37.06 117 ALA A O 1
ATOM 889 N N . HIS A 1 118 ? 8.425 -15.063 -20.199 1.00 35.25 118 HIS A N 1
ATOM 890 C CA . HIS A 1 118 ? 8.639 -15.160 -21.639 1.00 35.25 118 HIS A CA 1
ATOM 891 C C . HIS A 1 118 ? 9.575 -16.341 -21.849 1.00 35.25 118 HIS A C 1
ATOM 893 O O . HIS A 1 118 ? 10.738 -16.315 -21.458 1.00 35.25 118 HIS A O 1
ATOM 899 N N . GLY A 1 119 ? 9.006 -17.438 -22.347 1.00 40.38 119 GLY A N 1
ATOM 900 C CA . GLY A 1 119 ? 9.787 -18.606 -22.699 1.00 40.38 119 GLY A CA 1
ATOM 901 C C . GLY A 1 119 ? 10.724 -18.249 -23.837 1.00 40.38 119 GLY A C 1
ATOM 902 O O . GLY A 1 119 ? 10.251 -17.931 -24.917 1.00 40.38 119 GLY A O 1
ATOM 903 N N . ASP A 1 120 ? 12.020 -18.351 -23.583 1.00 31.78 120 ASP A N 1
ATOM 904 C CA . ASP A 1 120 ? 12.983 -18.791 -24.578 1.00 31.78 120 ASP A CA 1
ATOM 905 C C . ASP A 1 120 ? 14.065 -19.595 -23.858 1.00 31.78 120 ASP A C 1
ATOM 907 O O . ASP A 1 120 ? 14.894 -19.087 -23.104 1.00 31.78 120 ASP A O 1
ATOM 911 N N . ASN A 1 121 ? 14.008 -20.909 -24.067 1.00 41.78 121 ASN A N 1
ATOM 912 C CA . ASN A 1 121 ? 15.074 -21.823 -23.701 1.00 41.78 121 ASN A CA 1
ATOM 913 C C . ASN A 1 121 ? 16.298 -21.486 -24.552 1.00 41.78 121 ASN A C 1
ATOM 915 O O . ASN A 1 121 ? 16.352 -21.868 -25.721 1.00 41.78 121 ASN A O 1
ATOM 919 N N . ASN A 1 122 ? 17.310 -20.851 -23.968 1.00 32.16 122 ASN A N 1
ATOM 920 C CA . ASN A 1 122 ? 18.663 -21.009 -24.484 1.00 32.16 122 ASN A CA 1
ATOM 921 C C . ASN A 1 122 ? 19.702 -20.929 -23.364 1.00 32.16 122 ASN A C 1
ATOM 923 O O . ASN A 1 122 ? 20.452 -19.964 -23.233 1.00 32.16 122 ASN A O 1
ATOM 927 N N . ALA A 1 123 ? 19.742 -21.981 -22.546 1.00 35.84 123 ALA A N 1
ATOM 928 C CA . ALA A 1 123 ? 20.882 -22.271 -21.691 1.00 35.84 123 ALA A CA 1
ATOM 929 C C . ALA A 1 123 ? 22.059 -22.721 -22.571 1.00 35.84 123 ALA A C 1
ATOM 931 O O . ALA A 1 123 ? 22.285 -23.914 -22.766 1.00 35.84 123 ALA A O 1
ATOM 932 N N . ASN A 1 124 ? 22.801 -21.757 -23.114 1.00 33.00 124 ASN A N 1
ATOM 933 C CA . ASN A 1 124 ? 24.158 -22.002 -23.577 1.00 33.00 124 ASN A CA 1
ATOM 934 C C . ASN A 1 124 ? 25.130 -21.614 -22.464 1.00 33.00 124 ASN A C 1
ATOM 936 O O . ASN A 1 124 ? 25.315 -20.440 -22.155 1.00 33.00 124 ASN A O 1
ATOM 940 N N . ASN A 1 125 ? 25.731 -22.655 -21.887 1.00 41.91 125 ASN A N 1
ATOM 941 C CA . ASN A 1 125 ? 26.948 -22.622 -21.087 1.00 41.91 125 ASN A CA 1
ATOM 942 C C . ASN A 1 125 ? 27.950 -21.591 -21.616 1.00 41.91 125 ASN A C 1
ATOM 944 O O . ASN A 1 125 ? 28.428 -21.724 -22.745 1.00 41.91 125 ASN A O 1
ATOM 948 N N . VAL A 1 126 ? 28.380 -20.680 -20.746 1.00 33.66 126 VAL A N 1
ATOM 949 C CA . VAL A 1 126 ? 29.735 -20.136 -20.814 1.00 33.66 126 VAL A CA 1
ATOM 950 C C . VAL A 1 126 ? 30.339 -20.260 -19.421 1.00 33.66 126 VAL A C 1
ATOM 952 O O . VAL A 1 126 ? 30.030 -19.494 -18.513 1.00 33.66 126 VAL A O 1
ATOM 955 N N . ASN A 1 127 ? 31.161 -21.293 -19.265 1.00 37.28 127 ASN A N 1
ATOM 956 C CA . ASN A 1 127 ? 32.138 -21.381 -18.195 1.00 37.28 127 ASN A CA 1
ATOM 957 C C . ASN A 1 127 ? 33.266 -20.377 -18.469 1.00 37.28 127 ASN A C 1
ATOM 959 O O . ASN A 1 127 ? 33.743 -20.288 -19.599 1.00 37.28 127 ASN A O 1
ATOM 963 N N . ASP A 1 128 ? 33.690 -19.701 -17.403 1.00 36.75 128 ASP A N 1
ATOM 964 C CA . ASP A 1 128 ? 35.072 -19.630 -16.906 1.00 36.75 128 ASP A CA 1
ATOM 965 C C . ASP A 1 128 ? 35.582 -18.220 -16.572 1.00 36.75 128 ASP A C 1
ATOM 967 O O . ASP A 1 128 ? 35.725 -17.352 -17.425 1.00 36.75 128 ASP A O 1
ATOM 971 N N . ASN A 1 129 ? 35.991 -18.128 -15.301 1.00 40.81 129 ASN A N 1
ATOM 972 C CA . ASN A 1 129 ? 37.137 -17.397 -14.766 1.00 40.81 129 ASN A CA 1
ATOM 973 C C . ASN A 1 129 ? 37.150 -15.868 -14.866 1.00 40.81 129 ASN A C 1
ATOM 975 O O . ASN A 1 129 ? 37.709 -15.312 -15.805 1.00 40.81 129 ASN A O 1
ATOM 979 N N . ASP A 1 130 ? 36.752 -15.210 -13.771 1.00 35.09 130 ASP A N 1
ATOM 980 C CA . ASP A 1 130 ? 37.500 -14.041 -13.306 1.00 35.09 130 ASP A CA 1
ATOM 981 C C . ASP A 1 130 ? 37.474 -13.867 -11.773 1.00 35.09 130 ASP A C 1
ATOM 983 O O . ASP A 1 130 ? 36.601 -14.372 -11.072 1.00 35.09 130 ASP A O 1
ATOM 987 N N . SER A 1 131 ? 38.535 -13.232 -11.279 1.00 37.72 131 SER A N 1
ATOM 988 C CA . SER A 1 131 ? 39.148 -13.327 -9.939 1.00 37.72 131 SER A CA 1
ATOM 989 C C . SER A 1 131 ? 38.307 -12.889 -8.715 1.00 37.72 131 SER A C 1
ATOM 991 O O . SER A 1 131 ? 37.415 -12.052 -8.841 1.00 37.72 131 SER A O 1
ATOM 993 N N . PRO A 1 132 ? 38.638 -13.361 -7.486 1.00 43.06 132 PRO A N 1
ATOM 994 C CA . PRO A 1 132 ? 37.929 -13.005 -6.262 1.00 43.06 132 PRO A CA 1
ATOM 995 C C . PRO A 1 132 ? 38.571 -11.771 -5.613 1.00 43.06 132 PRO A C 1
ATOM 997 O O . PRO A 1 132 ? 39.309 -11.906 -4.643 1.00 43.06 132 PRO A O 1
ATOM 1000 N N . ASP A 1 133 ? 38.344 -10.569 -6.145 1.00 39.47 133 ASP A N 1
ATOM 1001 C CA . ASP A 1 133 ? 38.754 -9.353 -5.422 1.00 39.47 133 ASP A CA 1
ATOM 1002 C C . ASP A 1 133 ? 37.880 -8.137 -5.753 1.00 39.47 133 ASP A C 1
ATOM 1004 O O . ASP A 1 133 ? 38.242 -7.209 -6.471 1.00 39.47 133 ASP A O 1
ATOM 1008 N N . SER A 1 134 ? 36.659 -8.179 -5.235 1.00 41.06 134 SER A N 1
ATOM 1009 C CA . SER A 1 134 ? 35.856 -7.005 -4.914 1.00 41.06 134 SER A CA 1
ATOM 1010 C C . SER A 1 134 ? 34.817 -7.494 -3.922 1.00 41.06 134 SER A C 1
ATOM 1012 O O . SER A 1 134 ? 33.913 -8.247 -4.284 1.00 41.06 134 SER A O 1
ATOM 1014 N N . ALA A 1 135 ? 34.966 -7.132 -2.650 1.00 44.34 135 ALA A N 1
ATOM 1015 C CA . ALA A 1 135 ? 33.886 -7.270 -1.686 1.00 44.34 135 ALA A CA 1
ATOM 1016 C C . ALA A 1 135 ? 32.762 -6.318 -2.124 1.00 44.34 135 ALA A C 1
ATOM 1018 O O . ALA A 1 135 ? 32.687 -5.173 -1.674 1.00 44.34 135 ALA A O 1
ATOM 1019 N N . ALA A 1 136 ? 31.950 -6.770 -3.083 1.00 48.69 136 ALA A N 1
ATOM 1020 C CA . ALA A 1 136 ? 30.780 -6.060 -3.551 1.00 48.69 136 ALA A CA 1
ATOM 1021 C C . ALA A 1 136 ? 29.914 -5.768 -2.324 1.00 48.69 136 ALA A C 1
ATOM 1023 O O .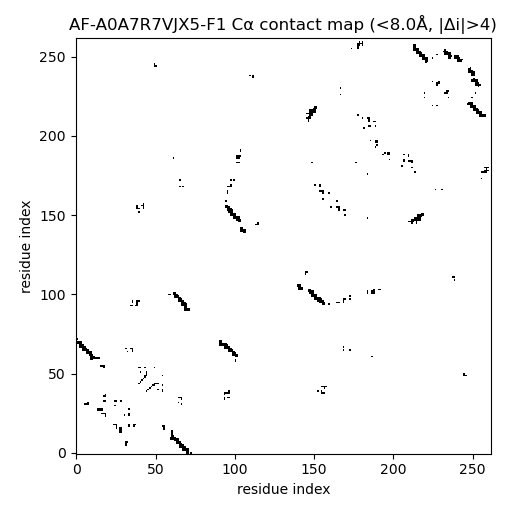 ALA A 1 136 ? 29.535 -6.680 -1.587 1.00 48.69 136 ALA A O 1
ATOM 1024 N N . GLN A 1 137 ? 29.668 -4.482 -2.073 1.00 46.19 137 GLN A N 1
ATOM 1025 C CA . GLN A 1 137 ? 28.735 -4.045 -1.041 1.00 46.19 137 GLN A CA 1
ATOM 1026 C C . GLN A 1 137 ? 27.422 -4.821 -1.220 1.00 46.19 137 GLN A C 1
ATOM 1028 O O . GLN A 1 137 ? 26.987 -4.977 -2.366 1.00 46.19 137 GLN A O 1
ATOM 1033 N N . PRO A 1 138 ? 26.796 -5.326 -0.141 1.00 52.22 138 PRO A N 1
ATOM 1034 C CA . PRO A 1 138 ? 25.568 -6.094 -0.269 1.00 52.22 138 PRO A CA 1
ATOM 1035 C C . PRO A 1 138 ? 24.526 -5.234 -0.986 1.00 52.22 138 PRO A C 1
ATOM 1037 O O . PRO A 1 138 ? 24.183 -4.137 -0.537 1.00 52.22 138 PRO A O 1
ATOM 1040 N N . VAL A 1 139 ? 24.068 -5.708 -2.145 1.00 63.47 139 VAL A N 1
ATOM 1041 C CA . VAL A 1 139 ? 23.081 -4.997 -2.953 1.00 63.47 139 VAL A CA 1
ATOM 1042 C C . VAL A 1 139 ? 21.768 -5.016 -2.171 1.00 63.47 139 VAL A C 1
ATOM 1044 O O . VAL A 1 139 ? 21.155 -6.067 -2.016 1.00 63.47 139 VAL A O 1
ATOM 1047 N N . LYS A 1 140 ? 21.361 -3.862 -1.622 1.00 76.50 140 LYS A N 1
ATOM 1048 C CA . LYS A 1 140 ? 20.152 -3.751 -0.784 1.00 76.50 140 LYS A CA 1
ATOM 1049 C C . LYS A 1 140 ? 18.888 -4.190 -1.530 1.00 76.50 140 LYS A C 1
ATOM 1051 O O . LYS A 1 140 ? 18.000 -4.787 -0.934 1.00 76.50 140 LYS A O 1
ATOM 1056 N N . TYR A 1 141 ? 18.795 -3.849 -2.811 1.00 79.25 141 TYR A N 1
ATOM 1057 C CA . TYR A 1 141 ? 17.603 -4.065 -3.620 1.00 79.25 141 TYR A CA 1
ATOM 1058 C C . TYR A 1 141 ? 17.878 -5.001 -4.788 1.00 79.25 141 TYR A C 1
ATOM 1060 O O . TYR A 1 141 ? 18.936 -4.931 -5.408 1.00 79.25 141 TYR A O 1
ATOM 1068 N N . ASP A 1 142 ? 16.885 -5.806 -5.139 1.00 77.31 142 ASP A N 1
ATOM 1069 C CA . ASP A 1 142 ? 16.906 -6.567 -6.375 1.00 77.31 142 ASP A CA 1
ATOM 1070 C C . ASP A 1 142 ? 16.519 -5.664 -7.553 1.00 77.31 142 ASP A C 1
ATOM 1072 O O . ASP A 1 142 ? 15.404 -5.143 -7.635 1.00 77.31 142 ASP A O 1
ATOM 1076 N N . THR A 1 143 ? 17.471 -5.451 -8.456 1.00 77.25 143 THR A N 1
ATOM 1077 C CA . THR A 1 143 ? 17.296 -4.665 -9.684 1.00 77.25 143 THR A CA 1
ATOM 1078 C C . THR A 1 143 ? 17.312 -5.529 -10.944 1.00 77.25 143 THR A C 1
ATOM 1080 O O . THR A 1 143 ? 17.303 -4.987 -12.048 1.00 77.25 143 THR A O 1
ATOM 1083 N N . THR A 1 144 ? 17.357 -6.856 -10.795 1.00 77.56 144 THR A N 1
ATOM 1084 C CA . THR A 1 144 ? 17.441 -7.811 -11.911 1.00 77.56 144 THR A CA 1
ATOM 1085 C C . THR A 1 144 ? 16.067 -8.186 -12.460 1.00 77.56 144 THR A C 1
ATOM 1087 O O . THR A 1 144 ? 15.934 -8.508 -13.640 1.00 77.56 144 THR A O 1
ATOM 1090 N N . HIS A 1 145 ? 15.038 -8.089 -11.620 1.00 79.75 145 HIS A N 1
ATOM 1091 C CA . HIS A 1 145 ? 13.659 -8.380 -11.985 1.00 79.75 145 HIS A CA 1
ATOM 1092 C C . HIS A 1 145 ? 12.941 -7.172 -12.592 1.00 79.75 145 HIS A C 1
ATOM 1094 O O . HIS A 1 145 ? 13.297 -6.013 -12.361 1.00 79.75 145 HIS A O 1
ATOM 1100 N N . GLU A 1 146 ? 11.879 -7.456 -13.353 1.00 88.81 146 GLU A N 1
ATOM 1101 C CA . GLU A 1 146 ? 10.990 -6.421 -13.872 1.00 88.81 146 GLU A CA 1
ATOM 1102 C C . GLU A 1 146 ? 10.475 -5.534 -12.719 1.00 88.81 146 GLU A C 1
ATOM 1104 O O . GLU A 1 146 ? 9.936 -6.061 -11.740 1.00 88.81 146 GLU A O 1
ATOM 1109 N N . PRO A 1 147 ? 10.583 -4.193 -12.815 1.00 92.25 147 PRO A N 1
ATOM 1110 C CA . PRO A 1 147 ? 10.060 -3.302 -11.790 1.00 92.25 147 PRO A CA 1
ATOM 1111 C C . PRO A 1 147 ? 8.566 -3.532 -11.550 1.00 92.25 147 PRO A C 1
ATOM 1113 O O . PRO A 1 147 ? 7.767 -3.582 -12.487 1.00 92.25 147 PRO A O 1
ATOM 1116 N N . TYR A 1 148 ? 8.170 -3.588 -10.282 1.00 96.19 148 TYR A N 1
ATOM 1117 C CA . TYR A 1 148 ? 6.775 -3.711 -9.872 1.00 96.19 148 TYR A CA 1
ATOM 1118 C C . TYR A 1 148 ? 6.467 -2.818 -8.670 1.00 96.19 148 TYR A C 1
ATOM 1120 O O . TYR A 1 148 ? 7.340 -2.520 -7.859 1.00 96.19 148 TYR A O 1
ATOM 1128 N N . ILE A 1 149 ? 5.215 -2.393 -8.524 1.00 98.06 149 ILE A N 1
ATOM 1129 C CA . ILE A 1 149 ? 4.753 -1.739 -7.291 1.00 98.06 149 ILE A CA 1
ATOM 1130 C C . ILE A 1 149 ? 4.182 -2.793 -6.343 1.00 98.06 149 ILE A C 1
ATOM 1132 O O . ILE A 1 149 ? 3.612 -3.787 -6.795 1.00 98.06 149 ILE A O 1
ATOM 1136 N N . LYS A 1 150 ? 4.271 -2.563 -5.034 1.00 98.25 150 LYS A N 1
ATOM 1137 C CA . LYS A 1 150 ? 3.642 -3.428 -4.029 1.00 98.25 150 LYS A CA 1
ATOM 1138 C C . LYS A 1 150 ? 2.570 -2.653 -3.274 1.00 98.25 150 LYS A C 1
ATOM 1140 O O . LYS A 1 150 ? 2.859 -1.593 -2.718 1.00 98.25 150 LYS A O 1
ATOM 1145 N N . LEU A 1 151 ? 1.339 -3.164 -3.236 1.00 98.69 151 LEU A N 1
ATOM 1146 C CA . LEU A 1 151 ? 0.301 -2.598 -2.371 1.00 98.69 151 LEU A CA 1
ATOM 1147 C C . LEU A 1 151 ? 0.365 -3.282 -1.006 1.00 98.69 151 LEU A C 1
ATOM 1149 O O . LEU A 1 151 ? 0.315 -4.507 -0.906 1.00 98.69 151 LEU A O 1
ATOM 1153 N N . THR A 1 152 ? 0.501 -2.480 0.042 1.00 97.50 152 THR A N 1
ATOM 1154 C CA . THR A 1 152 ? 0.677 -2.922 1.430 1.00 97.50 152 THR A CA 1
ATOM 1155 C C . THR A 1 152 ? -0.227 -2.114 2.361 1.00 97.50 152 THR A C 1
ATOM 1157 O O . THR A 1 152 ? -0.862 -1.142 1.940 1.00 97.50 152 THR A O 1
ATOM 1160 N N . ARG A 1 153 ? -0.321 -2.529 3.632 1.00 97.38 153 ARG A N 1
ATOM 1161 C CA . ARG A 1 153 ? -1.082 -1.824 4.684 1.00 97.38 153 ARG A CA 1
ATOM 1162 C C . ARG A 1 153 ? -2.530 -1.501 4.271 1.00 97.38 153 ARG A C 1
ATOM 1164 O O . ARG A 1 153 ? -3.031 -0.419 4.559 1.00 97.38 153 ARG A O 1
ATOM 1171 N N . VAL A 1 154 ? -3.196 -2.419 3.562 1.00 97.75 154 VAL A N 1
ATOM 1172 C CA . VAL A 1 154 ? -4.602 -2.254 3.160 1.00 97.75 154 VAL A CA 1
ATOM 1173 C C . VAL A 1 154 ? -5.492 -2.545 4.362 1.00 97.75 154 VAL A C 1
ATOM 1175 O O . VAL A 1 154 ? -5.610 -3.695 4.776 1.00 97.75 154 VAL A O 1
ATOM 1178 N N . ALA A 1 155 ? -6.134 -1.518 4.910 1.00 97.62 155 ALA A N 1
ATOM 1179 C CA . ALA A 1 155 ? -6.986 -1.660 6.083 1.00 97.62 155 ALA A CA 1
ATOM 1180 C C . ALA A 1 155 ? -8.240 -0.787 5.993 1.00 97.62 155 ALA A C 1
ATOM 1182 O O . ALA A 1 155 ? -8.236 0.308 5.433 1.00 97.62 155 ALA A O 1
ATOM 1183 N N . VAL A 1 156 ? -9.330 -1.298 6.561 1.00 97.69 156 VAL A N 1
ATOM 1184 C CA . VAL A 1 156 ? -10.583 -0.576 6.802 1.00 97.69 156 VAL A CA 1
ATOM 1185 C C . VAL A 1 156 ? -10.995 -0.896 8.228 1.00 97.69 156 VAL A C 1
ATOM 1187 O O . VAL A 1 156 ? -11.028 -2.078 8.599 1.00 97.69 156 VAL A O 1
ATOM 1190 N N . VAL A 1 157 ? -11.304 0.129 9.019 1.00 97.12 157 VAL A N 1
ATOM 1191 C CA . VAL A 1 157 ? -11.693 -0.069 10.420 1.00 97.12 157 VAL A CA 1
ATOM 1192 C C . VAL A 1 157 ? -12.983 -0.909 10.496 1.00 97.12 157 VAL A C 1
ATOM 1194 O O . VAL A 1 157 ? -13.848 -0.774 9.618 1.00 97.12 157 VAL A O 1
ATOM 1197 N N . PRO A 1 158 ? -13.148 -1.789 11.505 1.00 94.06 158 PRO A N 1
ATOM 1198 C CA . PRO A 1 158 ? -14.236 -2.773 11.550 1.00 94.06 158 PRO A CA 1
ATOM 1199 C C . PRO A 1 158 ? -15.639 -2.216 11.293 1.00 94.06 158 PRO A C 1
ATOM 1201 O O . PRO A 1 158 ? -16.405 -2.815 10.538 1.00 94.06 158 PRO A O 1
ATOM 1204 N N . ALA A 1 159 ? -15.947 -1.041 11.850 1.00 93.50 159 ALA A N 1
ATOM 1205 C CA . ALA A 1 159 ? -17.262 -0.405 11.756 1.00 93.50 159 ALA A CA 1
ATOM 1206 C C . ALA A 1 159 ? -17.699 -0.049 10.318 1.00 93.50 159 ALA A C 1
ATOM 1208 O O . ALA A 1 159 ? -18.889 0.130 10.073 1.00 93.50 159 ALA A O 1
ATOM 1209 N N . PHE A 1 160 ? -16.765 0.022 9.360 1.00 93.81 160 PHE A N 1
ATOM 1210 C CA . PHE A 1 160 ? -17.036 0.417 7.970 1.00 93.81 160 PHE A CA 1
ATOM 1211 C C . PHE A 1 160 ? -16.798 -0.717 6.951 1.00 93.81 160 PHE A C 1
ATOM 1213 O O . PHE A 1 160 ? -16.813 -0.494 5.734 1.00 93.81 160 PHE A O 1
ATOM 1220 N N . ARG A 1 161 ? -16.587 -1.957 7.415 1.00 92.94 161 ARG A N 1
ATOM 1221 C CA . ARG A 1 161 ? -16.431 -3.136 6.543 1.00 92.94 161 ARG A CA 1
ATOM 1222 C C . ARG A 1 161 ? -17.768 -3.576 5.933 1.00 92.94 161 ARG A C 1
ATOM 1224 O O . ARG A 1 161 ? -18.836 -3.118 6.313 1.00 92.94 161 ARG A O 1
ATOM 1231 N N . GLY A 1 162 ? -17.708 -4.443 4.920 1.00 90.62 162 GLY A N 1
ATOM 1232 C CA . GLY A 1 162 ? -18.893 -4.904 4.176 1.00 90.62 162 GLY A CA 1
ATOM 1233 C C . GLY A 1 162 ? -19.380 -3.944 3.080 1.00 90.62 162 GLY A C 1
ATOM 1234 O O . GLY A 1 162 ? -20.208 -4.321 2.258 1.00 90.62 162 GLY A O 1
ATOM 1235 N N . CYS A 1 163 ? -18.803 -2.743 2.989 1.00 89.62 163 CYS A N 1
ATOM 1236 C CA . CYS A 1 163 ? -19.184 -1.704 2.024 1.00 89.62 163 CYS A CA 1
ATOM 1237 C C . CYS A 1 163 ? -18.234 -1.596 0.811 1.00 89.62 163 CYS A C 1
ATOM 1239 O O . CYS A 1 163 ? -18.165 -0.550 0.172 1.00 89.62 163 CYS A O 1
ATOM 1241 N N . ASN A 1 164 ? -17.461 -2.648 0.502 1.00 93.25 164 ASN A N 1
ATOM 1242 C CA . ASN A 1 164 ? -16.456 -2.676 -0.579 1.00 93.25 164 ASN A CA 1
ATOM 1243 C C . ASN A 1 164 ? -15.382 -1.563 -0.509 1.00 93.25 164 ASN A C 1
ATOM 1245 O O . ASN A 1 164 ? -14.753 -1.240 -1.516 1.00 93.25 164 ASN A O 1
ATOM 1249 N N . LEU A 1 165 ? -15.126 -0.989 0.671 1.00 95.38 165 LEU A N 1
ATOM 1250 C CA . LEU A 1 165 ? -14.173 0.118 0.824 1.00 95.38 165 LEU A CA 1
ATOM 1251 C C . LEU A 1 165 ? -12.718 -0.299 0.563 1.00 95.38 165 LEU A C 1
ATOM 1253 O O . LEU A 1 165 ? -11.987 0.442 -0.088 1.00 95.38 165 LEU A O 1
ATOM 1257 N N . GLY A 1 166 ? -12.320 -1.509 0.975 1.00 95.88 166 GLY A N 1
ATOM 1258 C CA . GLY A 1 166 ? -10.987 -2.054 0.676 1.00 95.88 166 GLY A CA 1
ATOM 1259 C C . GLY A 1 166 ? -10.741 -2.185 -0.829 1.00 95.88 166 GLY A C 1
ATOM 1260 O O . GLY A 1 166 ? -9.711 -1.754 -1.338 1.00 95.88 166 GLY A O 1
ATOM 1261 N N . ARG A 1 167 ? -11.751 -2.664 -1.569 1.00 96.81 167 ARG A N 1
ATOM 1262 C CA . ARG A 1 167 ? -11.730 -2.706 -3.036 1.00 96.81 167 ARG A CA 1
ATOM 1263 C C . ARG A 1 167 ? -11.516 -1.310 -3.630 1.00 96.81 167 ARG A C 1
ATOM 1265 O O . ARG A 1 167 ? -10.657 -1.142 -4.488 1.00 96.81 167 ARG A O 1
ATOM 1272 N N . LYS A 1 168 ? -12.261 -0.314 -3.136 1.00 97.06 168 LYS A N 1
ATOM 1273 C CA . LYS A 1 168 ? -12.157 1.079 -3.590 1.00 97.06 168 LYS A CA 1
ATOM 1274 C C . LYS A 1 168 ? -10.764 1.668 -3.332 1.00 97.06 168 LYS A C 1
ATOM 1276 O O . LYS A 1 168 ? -10.258 2.380 -4.193 1.00 97.06 168 LYS A O 1
ATOM 1281 N N . LEU A 1 169 ? -10.131 1.363 -2.194 1.00 98.31 169 LEU A N 1
ATOM 1282 C CA . LEU A 1 169 ? -8.751 1.775 -1.894 1.00 98.31 169 LEU A CA 1
ATOM 1283 C C . LEU A 1 169 ? -7.753 1.191 -2.904 1.00 98.31 169 LEU A C 1
ATOM 1285 O O . LEU A 1 169 ? -6.969 1.938 -3.486 1.00 98.31 169 LEU A O 1
ATOM 1289 N N . VAL A 1 170 ? -7.825 -0.120 -3.161 1.00 98.56 170 VAL A N 1
ATOM 1290 C CA . VAL A 1 170 ? -6.952 -0.805 -4.132 1.00 98.56 170 VAL A CA 1
ATOM 1291 C C . VAL A 1 170 ? -7.136 -0.242 -5.541 1.00 98.56 170 VAL A C 1
ATOM 1293 O O . VAL A 1 170 ? -6.155 0.097 -6.200 1.00 98.56 170 VAL A O 1
ATOM 1296 N N . GLU A 1 171 ? -8.383 -0.096 -5.999 1.00 98.19 171 GLU A N 1
ATOM 1297 C CA . GLU A 1 171 ? -8.681 0.495 -7.308 1.00 98.19 171 GLU A CA 1
ATOM 1298 C C . GLU A 1 171 ? -8.139 1.925 -7.407 1.00 98.19 171 GLU A C 1
ATOM 1300 O O . GLU A 1 171 ? -7.495 2.238 -8.402 1.00 98.19 171 GLU A O 1
ATOM 1305 N N . THR A 1 172 ? -8.297 2.742 -6.357 1.00 98.19 172 THR A N 1
ATOM 1306 C CA . THR A 1 172 ? -7.799 4.129 -6.307 1.00 98.19 172 THR A CA 1
ATOM 1307 C C . THR A 1 172 ? -6.275 4.201 -6.427 1.00 98.19 172 THR A C 1
ATOM 1309 O O . THR A 1 172 ? -5.762 4.997 -7.214 1.00 98.19 172 THR A O 1
ATOM 1312 N N . ALA A 1 173 ? -5.540 3.364 -5.689 1.00 98.62 173 ALA A N 1
ATOM 1313 C CA . ALA A 1 173 ? -4.078 3.347 -5.745 1.00 98.62 173 ALA A CA 1
ATOM 1314 C C . ALA A 1 173 ? -3.562 2.896 -7.125 1.00 98.62 173 ALA A C 1
ATOM 1316 O O . ALA A 1 173 ? -2.670 3.525 -7.693 1.00 98.62 173 ALA A O 1
ATOM 1317 N N . ILE A 1 174 ? -4.166 1.854 -7.710 1.00 98.50 174 ILE A N 1
ATOM 1318 C CA . ILE A 1 174 ? -3.821 1.361 -9.056 1.00 98.50 174 ILE A CA 1
ATOM 1319 C C . ILE A 1 174 ? -4.182 2.387 -10.141 1.00 98.50 174 ILE A C 1
ATOM 1321 O O . ILE A 1 174 ? -3.433 2.581 -11.099 1.00 98.50 174 ILE A O 1
ATOM 1325 N N . ASP A 1 175 ? -5.349 3.019 -10.021 1.00 97.94 175 ASP A N 1
ATOM 1326 C CA . ASP A 1 175 ? -5.814 4.090 -10.903 1.00 97.94 175 ASP A CA 1
ATOM 1327 C C . ASP A 1 175 ? -4.849 5.275 -10.903 1.00 97.94 175 ASP A C 1
ATOM 1329 O O . ASP A 1 175 ? -4.568 5.846 -11.959 1.00 97.94 175 ASP A O 1
ATOM 1333 N N . TRP A 1 176 ? -4.347 5.656 -9.733 1.00 98.06 176 TRP A N 1
ATOM 1334 C CA . TRP A 1 176 ? -3.337 6.695 -9.632 1.00 98.06 176 TRP A CA 1
ATOM 1335 C C . TRP A 1 176 ? -2.021 6.237 -10.269 1.00 98.06 176 TRP A C 1
ATOM 1337 O O . TRP A 1 176 ? -1.512 6.928 -11.150 1.00 98.06 176 TRP A O 1
ATOM 1347 N N . ALA A 1 177 ? -1.518 5.052 -9.910 1.00 97.88 177 ALA A N 1
ATOM 1348 C CA . ALA A 1 177 ? -0.227 4.560 -10.388 1.00 97.88 177 ALA A CA 1
ATOM 1349 C C . ALA A 1 177 ? -0.167 4.491 -11.919 1.00 97.88 177 ALA A C 1
ATOM 1351 O O . ALA A 1 177 ? 0.751 5.037 -12.525 1.00 97.88 177 ALA A O 1
ATOM 1352 N N . ARG A 1 178 ? -1.193 3.919 -12.569 1.00 96.62 178 ARG A N 1
ATOM 1353 C CA . ARG A 1 178 ? -1.214 3.771 -14.036 1.00 96.62 178 ARG A CA 1
ATOM 1354 C C . ARG A 1 178 ? -1.206 5.095 -14.810 1.00 96.62 178 ARG A C 1
ATOM 1356 O O . ARG A 1 178 ? -0.890 5.087 -15.992 1.00 96.62 178 ARG A O 1
ATOM 1363 N N . ARG A 1 179 ? -1.620 6.194 -14.166 1.00 95.94 179 ARG A N 1
ATOM 1364 C CA . ARG A 1 179 ? -1.639 7.557 -14.728 1.00 95.94 179 ARG A CA 1
ATOM 1365 C C . ARG A 1 179 ? -0.412 8.375 -14.326 1.00 95.94 179 ARG A C 1
ATOM 1367 O O . ARG A 1 179 ? -0.286 9.517 -14.741 1.00 95.94 179 ARG A O 1
ATOM 1374 N N . ASN A 1 180 ? 0.453 7.823 -13.477 1.00 96.06 180 ASN A N 1
ATOM 1375 C CA . ASN A 1 180 ? 1.648 8.487 -12.967 1.00 96.06 180 ASN A CA 1
ATOM 1376 C C . ASN A 1 180 ? 2.889 7.569 -13.061 1.00 96.06 180 ASN A C 1
ATOM 1378 O O . ASN A 1 180 ? 3.644 7.497 -12.087 1.00 96.06 180 ASN A O 1
ATOM 1382 N N . PRO A 1 181 ? 3.141 6.859 -14.185 1.00 94.81 181 PRO A N 1
ATOM 1383 C CA . PRO A 1 181 ? 4.268 5.926 -14.272 1.00 94.81 181 PRO A CA 1
ATOM 1384 C C . PRO A 1 181 ? 5.623 6.599 -14.042 1.00 94.81 181 PRO A C 1
ATOM 1386 O O . PRO A 1 181 ? 6.462 6.029 -13.350 1.00 94.81 181 PRO A O 1
ATOM 1389 N N . GLY A 1 182 ? 5.789 7.848 -14.492 1.00 93.06 182 GLY A N 1
ATOM 1390 C CA . GLY A 1 182 ? 7.010 8.622 -14.254 1.00 93.06 182 GLY A CA 1
ATOM 1391 C C . GLY A 1 182 ? 7.342 8.785 -12.767 1.00 93.06 182 GLY A C 1
ATOM 1392 O O . GLY A 1 182 ? 8.503 8.717 -12.392 1.00 93.06 182 GLY A O 1
ATOM 1393 N N . GLN A 1 183 ? 6.341 8.884 -11.877 1.00 94.56 183 GLN A N 1
ATOM 1394 C CA . GLN A 1 183 ? 6.612 8.950 -10.434 1.00 94.56 183 GLN A CA 1
ATOM 1395 C C . GLN A 1 183 ? 7.157 7.631 -9.870 1.00 94.56 183 GLN A C 1
ATOM 1397 O O . GLN A 1 183 ? 7.965 7.648 -8.939 1.00 94.56 183 GLN A O 1
ATOM 1402 N N . ILE A 1 184 ? 6.724 6.495 -10.422 1.00 95.31 184 ILE A N 1
ATOM 1403 C CA . ILE A 1 184 ? 7.209 5.164 -10.040 1.00 95.31 184 ILE A CA 1
ATOM 1404 C C . ILE A 1 184 ? 8.641 4.962 -10.551 1.00 95.31 184 ILE A C 1
ATOM 1406 O O . ILE A 1 184 ? 9.509 4.499 -9.811 1.00 95.31 184 ILE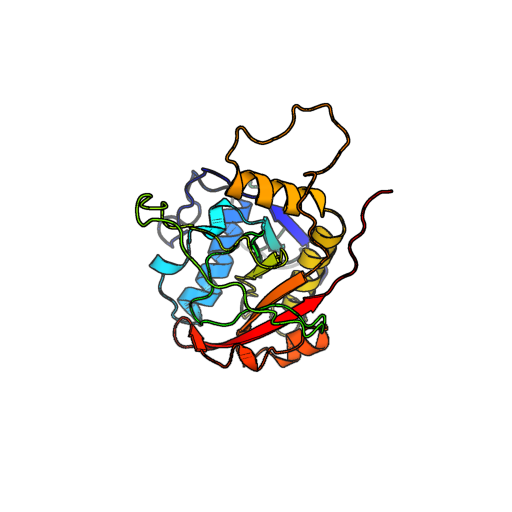 A O 1
ATOM 1410 N N . GLU A 1 185 ? 8.895 5.363 -11.793 1.00 92.75 185 GLU A N 1
ATOM 1411 C CA . GLU A 1 185 ? 10.204 5.299 -12.449 1.00 92.75 185 GLU A CA 1
ATOM 1412 C C . GLU A 1 185 ? 11.230 6.215 -11.754 1.00 92.75 185 GLU A C 1
ATOM 1414 O O . GLU A 1 185 ? 12.328 5.775 -11.406 1.00 92.75 185 GLU A O 1
ATOM 1419 N N . ASP A 1 186 ? 10.842 7.445 -11.406 1.00 90.88 186 ASP A N 1
ATOM 1420 C CA . ASP A 1 186 ? 11.673 8.377 -10.636 1.00 90.88 186 ASP A CA 1
ATOM 1421 C C . ASP A 1 186 ? 12.008 7.850 -9.237 1.00 90.88 186 ASP A C 1
ATOM 1423 O O . ASP A 1 186 ? 13.080 8.137 -8.694 1.00 90.88 186 ASP A O 1
ATOM 1427 N N . ALA A 1 187 ? 11.083 7.123 -8.601 1.00 91.50 187 ALA A N 1
ATOM 1428 C CA . ALA A 1 187 ? 11.336 6.506 -7.302 1.00 91.50 187 ALA A CA 1
ATOM 1429 C C . ALA A 1 187 ? 12.362 5.372 -7.412 1.00 91.50 187 ALA A C 1
ATOM 1431 O O . ALA A 1 187 ? 13.265 5.296 -6.575 1.00 91.50 187 ALA A O 1
ATOM 1432 N N . PHE A 1 188 ? 12.293 4.565 -8.477 1.00 91.06 188 PHE A N 1
ATOM 1433 C CA . PHE A 1 188 ? 13.309 3.555 -8.766 1.00 91.06 188 PHE A CA 1
ATOM 1434 C C . PHE A 1 188 ? 14.688 4.193 -8.948 1.00 91.06 188 PHE A C 1
ATOM 1436 O O . PHE A 1 188 ? 15.652 3.799 -8.289 1.00 91.06 188 PHE A O 1
ATOM 1443 N N . VAL A 1 189 ? 14.785 5.215 -9.806 1.00 86.50 189 VAL A N 1
ATOM 1444 C CA . VAL A 1 189 ? 16.053 5.906 -10.079 1.00 86.50 189 VAL A CA 1
ATOM 1445 C C . VAL A 1 189 ? 16.638 6.495 -8.800 1.00 86.50 189 VAL A C 1
ATOM 1447 O O . VAL A 1 189 ? 17.821 6.294 -8.529 1.00 86.50 189 VAL A O 1
ATOM 1450 N N . ARG A 1 190 ? 15.816 7.157 -7.975 1.00 85.75 190 ARG A N 1
ATOM 1451 C CA . ARG A 1 190 ? 16.255 7.714 -6.687 1.00 85.75 190 ARG A CA 1
ATOM 1452 C C . ARG A 1 190 ? 16.785 6.649 -5.731 1.00 85.75 190 ARG A C 1
ATOM 1454 O O . ARG A 1 190 ? 17.779 6.900 -5.051 1.00 85.75 190 ARG A O 1
ATOM 1461 N N . ALA A 1 191 ? 16.145 5.484 -5.673 1.00 85.69 191 ALA A N 1
ATOM 1462 C CA . ALA A 1 191 ? 16.558 4.394 -4.795 1.00 85.69 191 ALA A CA 1
ATOM 1463 C C . ALA A 1 191 ? 17.878 3.737 -5.236 1.00 85.69 191 ALA A C 1
ATOM 1465 O O . ALA A 1 191 ? 18.664 3.339 -4.379 1.00 85.69 191 ALA A O 1
ATOM 1466 N N . VAL A 1 192 ? 18.131 3.636 -6.547 1.00 82.94 192 VAL A N 1
ATOM 1467 C CA . VAL A 1 192 ? 19.323 2.965 -7.098 1.00 82.94 192 VAL A CA 1
ATOM 1468 C C . VAL A 1 192 ? 20.512 3.914 -7.265 1.00 82.94 192 VAL A C 1
ATOM 1470 O O . VAL A 1 192 ? 21.642 3.539 -6.971 1.00 82.94 192 VAL A O 1
ATOM 1473 N N . ARG A 1 193 ? 20.279 5.140 -7.749 1.00 77.44 193 ARG A N 1
ATOM 1474 C CA . ARG A 1 193 ? 21.339 6.101 -8.115 1.00 77.44 193 ARG A CA 1
ATOM 1475 C C . ARG A 1 193 ? 21.552 7.214 -7.080 1.00 77.44 193 ARG A C 1
ATOM 1477 O O . ARG A 1 193 ? 22.479 8.003 -7.226 1.00 77.44 193 ARG A O 1
ATOM 1484 N N . GLY A 1 194 ? 20.720 7.291 -6.039 1.00 66.06 194 GLY A N 1
ATOM 1485 C CA . GLY A 1 194 ? 20.749 8.377 -5.055 1.00 66.06 194 GLY A CA 1
ATOM 1486 C C . GLY A 1 194 ? 20.154 9.694 -5.581 1.00 66.06 194 GLY A C 1
ATOM 1487 O O . GLY A 1 194 ? 19.727 9.797 -6.730 1.00 66.06 194 GLY A O 1
ATOM 1488 N N . ARG A 1 195 ? 20.098 10.728 -4.724 1.00 56.81 195 ARG A N 1
ATOM 1489 C CA . ARG A 1 195 ? 19.483 12.039 -5.050 1.00 56.81 195 ARG A CA 1
ATOM 1490 C C . ARG A 1 195 ? 20.164 12.790 -6.200 1.00 56.81 195 ARG A C 1
ATOM 1492 O O . ARG A 1 195 ? 19.509 13.613 -6.826 1.00 56.81 195 ARG A O 1
ATOM 1499 N N . GLU A 1 196 ? 21.441 12.525 -6.459 1.00 50.62 196 GLU A N 1
ATOM 1500 C CA . GLU A 1 196 ? 22.242 13.214 -7.484 1.00 50.62 196 GLU A CA 1
ATOM 1501 C C 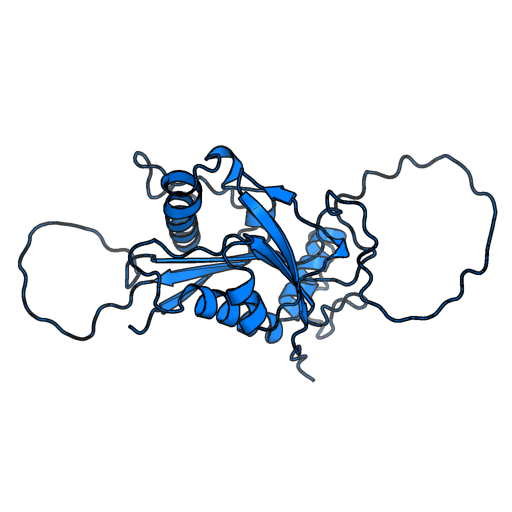. GLU A 1 196 ? 22.004 12.674 -8.907 1.00 50.62 196 GLU A C 1
ATOM 1503 O O . GLU A 1 196 ? 22.461 13.272 -9.874 1.00 50.62 196 GLU A O 1
ATOM 1508 N N . GLY A 1 197 ? 21.278 11.556 -9.055 1.00 47.38 197 GLY A N 1
ATOM 1509 C CA . GLY A 1 197 ? 21.031 10.897 -10.343 1.00 47.38 197 GLY A CA 1
ATOM 1510 C C . GLY A 1 197 ? 19.788 11.367 -11.111 1.00 47.38 197 GLY A C 1
ATOM 1511 O O . GLY A 1 197 ? 19.448 10.745 -12.118 1.00 47.38 197 GLY A O 1
ATOM 1512 N N . LEU A 1 198 ? 19.085 12.403 -10.638 1.00 52.09 198 LEU A N 1
ATOM 1513 C CA . LEU A 1 198 ? 17.945 12.998 -11.346 1.00 52.09 198 LEU A CA 1
ATOM 1514 C C . LEU A 1 198 ? 18.467 13.945 -12.444 1.00 52.09 198 LEU A C 1
ATOM 1516 O O . LEU A 1 198 ? 19.298 14.801 -12.134 1.00 52.09 198 LEU A O 1
ATOM 1520 N N . PRO A 1 199 ? 18.016 13.833 -13.709 1.00 46.03 199 PRO A N 1
ATOM 1521 C CA . PRO A 1 199 ? 18.343 14.834 -14.715 1.00 46.03 199 PRO A CA 1
ATOM 1522 C C . PRO A 1 199 ? 17.764 16.196 -14.308 1.00 46.03 199 PRO A C 1
ATOM 1524 O O . PRO A 1 199 ? 16.693 16.279 -13.706 1.00 46.03 199 PRO A O 1
ATOM 1527 N N . ASP A 1 200 ? 18.504 17.258 -14.626 1.00 43.66 200 ASP A N 1
ATOM 1528 C CA . ASP A 1 200 ? 18.159 18.641 -14.300 1.00 43.66 200 ASP A CA 1
ATOM 1529 C C . ASP A 1 200 ? 16.752 19.007 -14.809 1.00 43.66 200 ASP A C 1
ATOM 1531 O O . ASP A 1 200 ? 16.292 18.493 -15.837 1.00 43.66 200 ASP A O 1
ATOM 1535 N N . GLN A 1 201 ? 16.063 19.885 -14.076 1.00 44.12 201 GLN A N 1
ATOM 1536 C CA . GLN A 1 201 ? 14.656 20.245 -14.274 1.00 44.12 201 GLN A CA 1
ATOM 1537 C C . GLN A 1 201 ? 14.464 20.990 -15.612 1.00 44.12 201 GLN A C 1
ATOM 1539 O O . GLN A 1 201 ? 14.393 22.213 -15.663 1.00 44.12 201 GLN A O 1
ATOM 1544 N N . GLY A 1 202 ? 14.430 20.244 -16.719 1.00 42.16 202 GLY A N 1
ATOM 1545 C CA . GLY A 1 202 ? 14.391 20.799 -18.076 1.00 42.16 202 GLY A CA 1
ATOM 1546 C C . GLY A 1 202 ? 14.481 19.793 -19.231 1.00 42.16 202 GLY A C 1
ATOM 1547 O O . GLY A 1 202 ? 14.297 20.194 -20.378 1.00 42.16 202 GLY A O 1
ATOM 1548 N N . MET A 1 203 ? 14.716 18.501 -18.973 1.00 39.72 203 MET A N 1
ATOM 1549 C CA . MET A 1 203 ? 14.640 17.447 -19.994 1.00 39.72 203 MET A CA 1
ATOM 1550 C C . MET A 1 203 ? 13.288 16.726 -19.918 1.00 39.72 203 MET A C 1
ATOM 1552 O O . MET A 1 203 ? 13.012 15.994 -18.972 1.00 39.72 203 MET A O 1
ATOM 1556 N N . ILE A 1 204 ? 12.447 16.911 -20.937 1.00 39.78 204 ILE A N 1
ATOM 1557 C CA . ILE A 1 204 ? 11.334 15.999 -21.222 1.00 39.78 204 ILE A CA 1
ATOM 1558 C C . ILE A 1 204 ? 11.973 14.717 -21.774 1.00 39.78 204 ILE A C 1
ATOM 1560 O O . ILE A 1 204 ? 12.387 14.686 -22.930 1.00 39.78 204 ILE A O 1
ATOM 1564 N N . GLY A 1 205 ? 12.134 13.689 -20.943 1.00 35.84 205 GLY A N 1
ATOM 1565 C CA . GLY A 1 205 ? 12.730 12.421 -21.367 1.00 35.84 205 GLY A CA 1
ATOM 1566 C C . GLY A 1 205 ? 13.042 11.520 -20.180 1.00 35.84 205 GLY A C 1
ATOM 1567 O O . GLY A 1 205 ? 13.858 11.879 -19.339 1.00 35.84 205 GLY A O 1
ATOM 1568 N N . GLY A 1 206 ? 12.349 10.381 -20.116 1.00 40.56 206 GLY A N 1
ATOM 1569 C CA . GLY A 1 206 ? 12.335 9.450 -18.990 1.00 40.56 206 GLY A CA 1
ATOM 1570 C C . GLY A 1 206 ? 13.693 8.902 -18.547 1.00 40.56 206 GLY A C 1
ATOM 1571 O O . GLY A 1 206 ? 14.721 9.054 -19.207 1.00 40.56 206 GLY A O 1
ATOM 1572 N N . SER A 1 207 ? 13.666 8.216 -17.407 1.00 46.28 207 SER A N 1
ATOM 1573 C CA . SER A 1 207 ? 14.736 7.354 -16.913 1.00 46.28 207 SER A CA 1
ATOM 1574 C C . SER A 1 207 ? 15.144 6.361 -18.000 1.00 46.28 207 SER A C 1
ATOM 1576 O O . SER A 1 207 ? 14.510 5.322 -18.141 1.00 46.28 207 SER A O 1
ATOM 1578 N N . GLY A 1 208 ? 16.174 6.686 -18.784 1.00 49.91 208 GLY A N 1
ATOM 1579 C CA . GLY A 1 208 ? 16.459 6.065 -20.085 1.00 49.91 208 GLY A CA 1
ATOM 1580 C C . GLY A 1 208 ? 16.494 4.533 -20.181 1.00 49.91 208 GLY A C 1
ATOM 1581 O O . GLY A 1 208 ? 16.435 4.044 -21.300 1.00 49.91 208 GLY A O 1
ATOM 1582 N N . ASP A 1 209 ? 16.506 3.776 -19.077 1.00 66.94 209 ASP A N 1
ATOM 1583 C CA . ASP A 1 209 ? 16.533 2.305 -19.110 1.00 66.94 209 ASP A CA 1
ATOM 1584 C C . ASP A 1 209 ? 15.450 1.600 -18.271 1.00 66.94 209 ASP A C 1
ATOM 1586 O O . ASP A 1 209 ? 15.225 0.405 -18.457 1.00 66.94 209 ASP A O 1
ATOM 1590 N N . VAL A 1 210 ? 14.768 2.284 -17.343 1.00 78.50 210 VAL A N 1
ATOM 1591 C CA . VAL A 1 210 ? 13.840 1.620 -16.408 1.00 78.50 210 VAL A CA 1
ATOM 1592 C C . VAL A 1 210 ? 12.424 2.075 -16.680 1.00 78.50 210 VAL A C 1
ATOM 1594 O O . VAL A 1 210 ? 12.117 3.258 -16.576 1.00 78.50 210 VAL A O 1
ATOM 1597 N N . LYS A 1 211 ? 11.564 1.108 -16.998 1.00 90.06 211 LYS A N 1
ATOM 1598 C CA . LYS A 1 211 ? 10.155 1.327 -17.296 1.00 90.06 211 LYS A CA 1
ATOM 1599 C C . LYS A 1 211 ? 9.298 0.444 -16.407 1.00 90.06 211 LYS A C 1
ATOM 1601 O O . LYS A 1 211 ? 9.497 -0.772 -16.362 1.00 90.06 211 LYS A O 1
ATOM 1606 N N . TRP A 1 212 ? 8.322 1.037 -15.726 1.00 94.12 212 TRP A N 1
ATOM 1607 C CA . TRP A 1 212 ? 7.322 0.253 -15.009 1.00 94.12 212 TRP A CA 1
ATOM 1608 C C . TRP A 1 212 ? 6.178 -0.099 -15.961 1.00 94.12 212 TRP A C 1
ATOM 1610 O O . TRP A 1 212 ? 5.363 0.748 -16.313 1.00 94.12 212 TRP A O 1
ATOM 1620 N N . ASN A 1 213 ? 6.087 -1.368 -16.367 1.00 94.50 213 ASN A N 1
ATOM 1621 C CA . ASN A 1 213 ? 5.071 -1.833 -17.323 1.00 94.50 213 ASN A CA 1
ATOM 1622 C C . ASN A 1 213 ? 3.757 -2.273 -16.645 1.00 94.50 213 ASN A C 1
ATOM 1624 O O . ASN A 1 213 ? 3.023 -3.108 -17.182 1.00 94.50 213 ASN A O 1
ATOM 1628 N N . GLY A 1 214 ? 3.467 -1.763 -15.444 1.00 96.75 214 GLY A N 1
ATOM 1629 C CA . GLY A 1 214 ? 2.189 -1.992 -14.768 1.00 96.75 214 GLY A CA 1
ATOM 1630 C C . GLY A 1 214 ? 2.112 -3.257 -13.914 1.00 96.75 214 GLY A C 1
ATOM 1631 O O . GLY A 1 214 ? 1.007 -3.722 -13.634 1.00 96.75 214 GLY A O 1
ATOM 1632 N N . LEU A 1 215 ? 3.241 -3.849 -13.513 1.00 97.94 215 LEU A N 1
ATOM 1633 C CA . LEU A 1 215 ? 3.237 -5.000 -12.607 1.00 97.94 215 LEU A CA 1
ATOM 1634 C C . LEU A 1 215 ? 2.915 -4.561 -11.172 1.00 97.94 215 LEU A C 1
ATOM 1636 O O . LEU A 1 215 ? 3.537 -3.633 -10.647 1.00 97.94 215 LEU A O 1
ATOM 1640 N N . VAL A 1 216 ? 1.946 -5.229 -10.546 1.00 98.50 216 VAL A N 1
ATOM 1641 C CA . VAL A 1 216 ? 1.470 -4.962 -9.183 1.00 98.50 216 VAL A CA 1
ATOM 1642 C C . VAL A 1 216 ? 1.506 -6.252 -8.371 1.00 98.50 216 VAL A C 1
ATOM 1644 O O . VAL A 1 216 ? 0.889 -7.238 -8.771 1.00 98.50 216 VAL A O 1
ATOM 1647 N N . LEU A 1 217 ? 2.174 -6.219 -7.220 1.00 98.25 217 LEU A N 1
ATOM 1648 C CA . LEU A 1 217 ? 2.200 -7.295 -6.230 1.00 98.25 217 LEU A CA 1
ATOM 1649 C C . LEU A 1 217 ? 1.313 -6.954 -5.030 1.00 98.25 217 LEU A C 1
ATOM 1651 O O . LEU A 1 217 ? 1.301 -5.815 -4.552 1.00 98.25 217 LEU A O 1
ATOM 1655 N N . VAL A 1 218 ? 0.650 -7.969 -4.483 1.00 97.88 218 VAL A N 1
ATOM 1656 C CA . VAL A 1 218 ? 0.134 -7.960 -3.111 1.00 97.88 218 VAL A CA 1
ATOM 1657 C C . VAL A 1 218 ? 0.599 -9.195 -2.356 1.00 97.88 218 VAL A C 1
ATOM 1659 O O . VAL A 1 218 ? 0.638 -10.294 -2.901 1.00 97.88 218 VAL A O 1
ATOM 1662 N N . HIS A 1 219 ? 0.927 -8.996 -1.084 1.00 95.94 219 HIS A N 1
ATOM 1663 C CA . HIS A 1 219 ? 0.974 -10.063 -0.091 1.00 95.94 219 HIS A CA 1
ATOM 1664 C C . HIS A 1 219 ? -0.413 -10.088 0.549 1.00 95.94 219 HIS A C 1
ATOM 1666 O O . HIS A 1 219 ? -0.736 -9.235 1.376 1.00 95.94 219 HIS A O 1
ATOM 1672 N N . ALA A 1 220 ? -1.289 -10.962 0.063 1.00 95.94 220 ALA A N 1
ATOM 1673 C CA . ALA A 1 220 ? -2.671 -11.015 0.515 1.00 95.94 220 ALA A CA 1
ATOM 1674 C C . ALA A 1 220 ? -2.801 -12.010 1.666 1.00 95.94 220 ALA A C 1
ATOM 1676 O O . ALA A 1 220 ? -2.366 -13.151 1.532 1.00 95.94 220 ALA A O 1
ATOM 1677 N N . GLN A 1 221 ? -3.462 -11.613 2.757 1.00 95.62 221 GLN A N 1
ATOM 1678 C CA . GLN A 1 221 ? -3.940 -12.588 3.738 1.00 95.62 221 GLN A CA 1
ATOM 1679 C C . GLN A 1 221 ? -4.846 -13.588 3.015 1.00 95.62 221 GLN A C 1
ATOM 1681 O O . GLN A 1 221 ? -5.707 -13.195 2.218 1.00 95.62 221 GLN A O 1
ATOM 1686 N N . VAL A 1 222 ? -4.700 -14.874 3.317 1.00 96.12 222 VAL A N 1
ATOM 1687 C CA . VAL A 1 222 ? -5.460 -15.946 2.649 1.00 96.12 222 VAL A CA 1
ATOM 1688 C C . VAL A 1 222 ? -6.974 -15.733 2.759 1.00 96.12 222 VAL A C 1
ATOM 1690 O O . VAL A 1 222 ? -7.723 -16.007 1.822 1.00 96.12 222 VAL A O 1
ATOM 1693 N N . SER A 1 223 ? -7.437 -15.144 3.864 1.00 94.69 223 SER A N 1
ATOM 1694 C CA . SER A 1 223 ? -8.849 -14.808 4.099 1.00 94.69 223 SER A CA 1
ATOM 1695 C C . SER A 1 223 ? -9.447 -13.832 3.070 1.00 94.69 223 SER A C 1
ATOM 1697 O O . SER A 1 223 ? -10.666 -13.810 2.880 1.00 94.69 223 SER A O 1
ATOM 1699 N N . VAL A 1 224 ? -8.616 -13.035 2.386 1.00 94.62 224 VAL A N 1
ATOM 1700 C CA . VAL A 1 224 ? -9.037 -12.029 1.397 1.00 94.62 224 VAL A CA 1
ATOM 1701 C C . VAL A 1 224 ? -8.554 -12.317 -0.026 1.00 94.62 224 VAL A C 1
ATOM 1703 O O . VAL A 1 224 ? -8.799 -11.505 -0.921 1.00 94.62 224 VAL A O 1
ATOM 1706 N N . GLU A 1 225 ? -7.961 -13.484 -0.280 1.00 97.31 225 GLU A N 1
ATOM 1707 C CA . GLU A 1 225 ? -7.510 -13.921 -1.611 1.00 97.31 225 GLU A CA 1
ATOM 1708 C C . GLU A 1 225 ? -8.622 -13.764 -2.672 1.00 97.31 225 GLU A C 1
ATOM 1710 O O . GLU A 1 225 ? -8.433 -13.146 -3.722 1.00 97.31 225 GLU A O 1
ATOM 1715 N N . GLY A 1 226 ? -9.851 -14.190 -2.354 1.00 97.19 226 GLY A N 1
ATOM 1716 C CA . GLY A 1 226 ? -11.010 -14.056 -3.248 1.00 97.19 226 GLY A CA 1
ATOM 1717 C C . GLY A 1 226 ? -11.465 -12.610 -3.518 1.00 97.19 226 GLY A C 1
ATOM 1718 O O . GLY A 1 226 ? -12.182 -12.347 -4.489 1.00 97.19 226 GLY A O 1
ATOM 1719 N N . MET A 1 227 ? -11.085 -11.638 -2.681 1.00 96.31 227 MET A N 1
ATOM 1720 C CA . MET A 1 227 ? -11.287 -10.214 -2.981 1.00 96.31 227 MET A CA 1
ATOM 1721 C C . MET A 1 227 ? -10.327 -9.765 -4.085 1.00 96.31 227 MET A C 1
ATOM 1723 O O . MET A 1 227 ? -10.768 -9.164 -5.065 1.00 96.31 227 MET A O 1
ATOM 1727 N N . TYR A 1 228 ? -9.043 -10.092 -3.940 1.00 98.44 228 TYR A N 1
ATOM 1728 C CA . TYR A 1 228 ? -8.000 -9.744 -4.901 1.00 98.44 228 TYR A CA 1
ATOM 1729 C C . TYR A 1 228 ? -8.186 -10.469 -6.237 1.00 98.44 228 TYR A C 1
ATOM 1731 O O . TYR A 1 228 ? -8.069 -9.837 -7.287 1.00 98.44 228 TYR A O 1
ATOM 1739 N N . ALA A 1 229 ? -8.614 -11.734 -6.222 1.00 98.38 229 ALA A N 1
ATOM 1740 C CA . ALA A 1 229 ? -8.974 -12.467 -7.436 1.00 98.38 229 ALA A CA 1
ATOM 1741 C C . ALA A 1 229 ? -10.058 -11.743 -8.258 1.00 98.38 229 ALA A C 1
ATOM 1743 O O . ALA A 1 229 ? -9.929 -11.567 -9.469 1.00 98.38 229 ALA A O 1
ATOM 1744 N N . ARG A 1 230 ? -11.101 -11.212 -7.599 1.00 97.75 230 ARG A N 1
ATOM 1745 C CA . ARG A 1 230 ? -12.150 -10.403 -8.257 1.00 97.75 230 ARG A CA 1
ATOM 1746 C C . ARG A 1 230 ? -11.652 -9.054 -8.780 1.00 97.75 230 ARG A C 1
ATOM 1748 O O . ARG A 1 230 ? -12.295 -8.466 -9.644 1.00 97.75 230 ARG A O 1
ATOM 1755 N N . LEU A 1 231 ? -10.528 -8.569 -8.262 1.00 97.81 231 LEU A N 1
ATOM 1756 C CA . LEU A 1 231 ? -9.819 -7.395 -8.766 1.00 97.81 231 LEU A CA 1
ATOM 1757 C C . LEU A 1 231 ? -8.837 -7.734 -9.898 1.00 97.81 231 LEU A C 1
ATOM 1759 O O . LEU A 1 231 ? -8.161 -6.832 -10.385 1.00 97.81 231 LEU A O 1
ATOM 1763 N N . GLY A 1 232 ? -8.763 -8.994 -10.336 1.00 98.19 232 GLY A N 1
ATOM 1764 C CA . GLY A 1 232 ? -7.892 -9.439 -11.423 1.00 98.19 232 GLY A CA 1
ATOM 1765 C C . GLY A 1 232 ? -6.464 -9.771 -10.992 1.00 98.19 232 GLY A C 1
ATOM 1766 O O . GLY A 1 232 ? -5.587 -9.838 -11.848 1.00 98.19 232 GLY A O 1
ATOM 1767 N N . PHE A 1 233 ? -6.217 -9.945 -9.691 1.00 98.62 233 PHE A N 1
ATOM 1768 C CA . PHE A 1 233 ? -4.970 -10.535 -9.213 1.00 98.62 233 PHE A CA 1
ATOM 1769 C C . PHE A 1 233 ? -5.009 -12.057 -9.349 1.00 98.62 233 PHE A C 1
ATOM 1771 O O . PHE A 1 233 ? -6.063 -12.674 -9.208 1.00 98.62 233 PHE A O 1
ATOM 1778 N N . VAL A 1 234 ? -3.850 -12.655 -9.590 1.00 98.31 234 VAL A N 1
ATOM 1779 C CA . VAL A 1 234 ? -3.665 -14.101 -9.717 1.00 98.31 234 VAL A CA 1
ATOM 1780 C C . VAL A 1 234 ? -2.633 -14.545 -8.693 1.00 98.31 234 VAL A C 1
ATOM 1782 O O . VAL A 1 234 ? -1.553 -13.959 -8.627 1.00 98.31 234 VAL A O 1
ATOM 1785 N N . THR A 1 235 ? -2.977 -15.555 -7.898 1.00 97.88 235 THR A N 1
ATOM 1786 C CA . THR A 1 235 ? -2.079 -16.161 -6.911 1.00 97.88 235 THR A CA 1
ATOM 1787 C C . THR A 1 235 ? -0.885 -16.813 -7.605 1.00 97.88 235 THR A C 1
ATOM 1789 O O . THR A 1 235 ? -1.051 -17.544 -8.582 1.00 97.88 235 THR A O 1
ATOM 1792 N N . ASP A 1 236 ? 0.319 -16.534 -7.112 1.00 95.25 236 ASP A N 1
ATOM 1793 C CA . ASP A 1 236 ? 1.554 -17.173 -7.556 1.00 95.25 236 ASP A CA 1
ATOM 1794 C C . ASP A 1 236 ? 1.876 -18.364 -6.660 1.00 95.25 236 ASP A C 1
ATOM 1796 O O . ASP A 1 236 ? 2.494 -18.229 -5.605 1.00 95.25 236 ASP A O 1
ATOM 1800 N N . GLU A 1 237 ? 1.473 -19.551 -7.103 1.00 93.31 237 GLU A N 1
ATOM 1801 C CA . GLU A 1 237 ? 1.722 -20.801 -6.377 1.00 93.31 237 GLU A CA 1
ATOM 1802 C C . GLU A 1 237 ? 3.214 -21.059 -6.126 1.00 93.31 237 GLU A C 1
ATOM 1804 O O . GLU A 1 237 ? 3.564 -21.787 -5.197 1.00 93.31 237 GLU A O 1
ATOM 1809 N N . ARG A 1 238 ? 4.116 -20.464 -6.924 1.00 90.56 238 ARG A N 1
ATOM 1810 C CA . ARG A 1 238 ? 5.561 -20.631 -6.732 1.00 90.56 238 ARG A CA 1
ATOM 1811 C C . ARG A 1 238 ? 6.004 -19.986 -5.427 1.00 90.56 238 ARG A C 1
ATOM 1813 O O . ARG A 1 238 ? 6.839 -20.574 -4.751 1.00 90.56 238 ARG A O 1
ATOM 1820 N N . MET A 1 239 ? 5.417 -18.839 -5.064 1.00 89.44 239 MET A N 1
ATOM 1821 C CA . MET A 1 239 ? 5.699 -18.114 -3.816 1.00 89.44 239 MET A CA 1
ATOM 1822 C C . MET A 1 239 ? 5.236 -18.873 -2.567 1.00 89.44 239 MET A C 1
ATOM 1824 O O . MET A 1 239 ? 5.687 -18.567 -1.466 1.00 89.44 239 MET A O 1
ATOM 1828 N N . GLY A 1 240 ? 4.366 -19.874 -2.733 1.00 91.00 240 GLY A N 1
ATOM 1829 C CA . GLY A 1 240 ? 3.827 -20.660 -1.636 1.00 91.00 240 GLY A CA 1
ATOM 1830 C C . GLY A 1 240 ? 2.966 -19.836 -0.676 1.00 91.00 240 GLY A C 1
ATOM 1831 O O . GLY A 1 240 ? 2.425 -18.782 -1.015 1.00 91.00 240 GLY A O 1
ATOM 183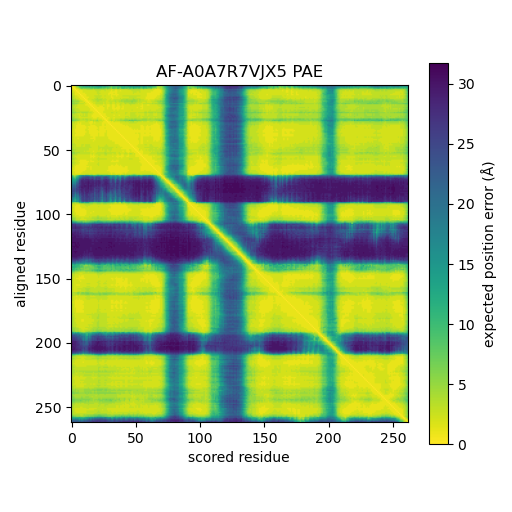2 N N . ARG A 1 241 ? 2.825 -20.366 0.539 1.00 93.94 241 ARG A N 1
ATOM 1833 C CA . ARG A 1 241 ? 2.141 -19.732 1.669 1.00 93.94 241 ARG A CA 1
ATOM 1834 C C . ARG A 1 241 ? 3.159 -19.503 2.774 1.00 93.94 241 ARG A C 1
ATOM 1836 O O . ARG A 1 241 ? 3.954 -20.402 3.049 1.00 93.94 241 ARG A O 1
ATOM 1843 N N . TRP A 1 242 ? 3.123 -18.338 3.405 1.00 94.19 242 TRP A N 1
ATOM 1844 C CA . TRP A 1 242 ? 3.994 -18.013 4.536 1.00 94.19 242 TRP A CA 1
ATOM 1845 C C . TRP A 1 242 ? 3.201 -17.338 5.652 1.00 94.19 242 TRP A C 1
ATOM 1847 O O . TRP A 1 242 ? 2.114 -16.808 5.424 1.00 94.19 242 TRP A O 1
ATOM 1857 N N . ASP A 1 243 ? 3.747 -17.385 6.862 1.00 91.69 243 ASP A N 1
ATOM 1858 C CA . ASP A 1 243 ? 3.228 -16.645 8.008 1.00 91.69 243 ASP A CA 1
ATOM 1859 C C . ASP A 1 243 ? 3.895 -15.264 8.063 1.00 91.69 243 ASP A C 1
ATOM 1861 O O . ASP A 1 243 ? 5.119 -15.158 7.990 1.00 91.69 243 ASP A O 1
ATOM 1865 N N . GLU A 1 244 ? 3.092 -14.210 8.163 1.00 85.25 244 GLU A N 1
ATOM 1866 C CA . GLU A 1 244 ? 3.544 -12.837 8.387 1.00 85.25 244 GLU A CA 1
ATOM 1867 C C . GLU A 1 244 ? 2.731 -12.284 9.564 1.00 85.25 244 GLU A C 1
ATOM 1869 O O . GLU A 1 244 ? 1.509 -12.154 9.468 1.00 85.25 244 GLU A O 1
ATOM 1874 N N . GLU A 1 245 ? 3.406 -12.022 10.690 1.00 85.44 245 GLU A N 1
ATOM 1875 C CA . GLU A 1 245 ? 2.799 -11.567 11.956 1.00 85.44 245 GLU A CA 1
ATOM 1876 C C . GLU A 1 245 ? 1.665 -12.491 12.468 1.00 85.44 245 GLU A C 1
ATOM 1878 O O . GLU A 1 245 ? 0.653 -12.024 12.989 1.00 85.44 245 GLU A O 1
ATOM 1883 N N . GLY A 1 246 ? 1.813 -13.816 12.327 1.00 87.38 246 GLY A N 1
ATOM 1884 C CA . GLY A 1 246 ? 0.825 -14.800 12.789 1.00 87.38 246 GLY A CA 1
ATOM 1885 C C . GLY A 1 246 ? -0.363 -14.998 11.844 1.00 87.38 246 GLY A C 1
ATOM 1886 O O . GLY A 1 246 ? -1.375 -15.593 12.234 1.00 87.38 246 GLY A O 1
ATOM 1887 N N . ILE A 1 247 ? -0.280 -14.462 10.624 1.00 89.69 247 ILE A N 1
ATOM 1888 C CA . ILE A 1 247 ? -1.334 -14.534 9.616 1.00 89.69 247 ILE A CA 1
ATOM 1889 C C . ILE A 1 247 ? -0.777 -15.182 8.347 1.00 89.69 247 ILE A C 1
ATOM 1891 O O . ILE A 1 247 ? 0.249 -14.763 7.815 1.00 89.69 247 ILE A O 1
ATOM 1895 N N . GLU A 1 248 ? -1.486 -16.180 7.817 1.00 95.00 248 GLU A N 1
ATOM 1896 C CA . GLU A 1 248 ? -1.104 -16.844 6.567 1.00 95.00 248 GLU A CA 1
ATOM 1897 C C . GLU A 1 248 ? -1.357 -15.933 5.351 1.00 95.00 248 GLU A C 1
ATOM 1899 O O . GLU A 1 248 ? -2.461 -15.401 5.164 1.00 95.00 248 GLU A O 1
ATOM 1904 N N . HIS A 1 249 ? -0.342 -15.797 4.499 1.00 95.50 249 HIS A N 1
ATOM 1905 C CA . HIS A 1 249 ? -0.343 -14.965 3.300 1.00 95.50 249 HIS A CA 1
ATOM 1906 C C . HIS A 1 249 ? -0.009 -15.756 2.031 1.00 95.50 249 HIS A C 1
ATOM 1908 O O . HIS A 1 249 ? 0.627 -16.809 2.072 1.00 95.50 249 HIS A O 1
ATOM 1914 N N . VAL A 1 250 ? -0.441 -15.208 0.893 1.00 96.44 250 VAL A N 1
ATOM 1915 C CA . VAL A 1 250 ? -0.082 -15.634 -0.465 1.00 96.44 250 VAL A CA 1
ATOM 1916 C C . VAL A 1 250 ? 0.370 -14.439 -1.301 1.00 96.44 250 VAL A C 1
ATOM 1918 O O . VAL A 1 250 ? -0.095 -13.308 -1.114 1.00 96.44 250 VAL A O 1
ATOM 1921 N N . GLY A 1 251 ? 1.266 -14.686 -2.255 1.00 96.69 251 GLY A N 1
ATOM 1922 C CA . GLY A 1 251 ? 1.680 -13.692 -3.240 1.00 96.69 251 GLY A CA 1
ATOM 1923 C C . GLY A 1 251 ? 0.690 -13.666 -4.395 1.00 96.69 251 GLY A C 1
ATOM 1924 O O . GLY A 1 251 ? 0.361 -14.716 -4.943 1.00 96.69 251 GLY A O 1
ATOM 1925 N N . MET A 1 252 ? 0.196 -12.487 -4.775 1.00 98.12 252 MET A N 1
ATOM 1926 C CA . MET A 1 252 ? -0.673 -12.353 -5.946 1.00 98.12 252 MET A CA 1
ATOM 1927 C C . MET A 1 252 ? -0.227 -11.210 -6.851 1.00 98.12 252 MET A C 1
ATOM 1929 O O . MET A 1 252 ? 0.032 -10.096 -6.390 1.00 98.12 252 MET A O 1
ATOM 1933 N N . TRP A 1 253 ? -0.224 -11.466 -8.156 1.00 98.25 253 TRP A N 1
ATOM 1934 C CA . TRP A 1 253 ? 0.192 -10.509 -9.177 1.00 98.25 253 TRP A CA 1
ATOM 1935 C C . TRP A 1 253 ? -0.980 -10.019 -10.007 1.00 98.25 253 TRP A C 1
ATOM 1937 O O . TRP A 1 253 ? -1.891 -10.773 -10.344 1.00 98.25 253 TRP A O 1
ATOM 1947 N N . ARG A 1 254 ? -0.919 -8.757 -10.417 1.00 98.19 254 ARG A N 1
ATOM 1948 C CA . ARG A 1 254 ? -1.791 -8.192 -11.443 1.00 98.19 254 ARG A CA 1
ATOM 1949 C C . ARG A 1 254 ? -0.968 -7.338 -12.389 1.00 98.19 254 ARG A C 1
ATOM 1951 O O . ARG A 1 254 ? -0.161 -6.526 -11.945 1.00 98.19 254 ARG A O 1
ATOM 1958 N N . ARG A 1 255 ? -1.227 -7.467 -13.690 1.00 98.19 255 ARG A N 1
ATOM 1959 C CA . ARG A 1 255 ? -0.763 -6.497 -14.683 1.00 98.19 255 ARG A CA 1
ATOM 1960 C C . ARG A 1 255 ? -1.852 -5.483 -14.983 1.00 98.19 255 ARG A C 1
ATOM 1962 O O . ARG A 1 255 ? -3.017 -5.851 -15.143 1.00 98.19 255 ARG A O 1
ATOM 1969 N N . VAL A 1 256 ? -1.470 -4.216 -15.070 1.00 97.06 256 VAL A N 1
ATOM 1970 C CA . VAL A 1 256 ? -2.361 -3.127 -15.467 1.00 97.06 256 VAL A CA 1
ATOM 1971 C C . VAL A 1 256 ? -1.805 -2.390 -16.673 1.00 97.06 256 VAL A C 1
ATOM 1973 O O . VAL A 1 256 ? -0.597 -2.303 -16.859 1.00 97.06 256 VAL A O 1
ATOM 1976 N N . GLU A 1 257 ? -2.702 -1.870 -17.501 1.00 95.69 257 GLU A N 1
ATOM 1977 C CA . GLU A 1 257 ? -2.324 -1.003 -18.610 1.00 95.69 257 GLU A CA 1
ATOM 1978 C C . GLU A 1 257 ? -1.820 0.333 -18.060 1.00 95.69 257 GLU A C 1
ATOM 1980 O O . GLU A 1 257 ? -2.500 0.969 -17.250 1.00 95.69 257 GLU A O 1
ATOM 1985 N N . VAL A 1 258 ? -0.625 0.733 -18.489 1.00 92.75 258 VAL A N 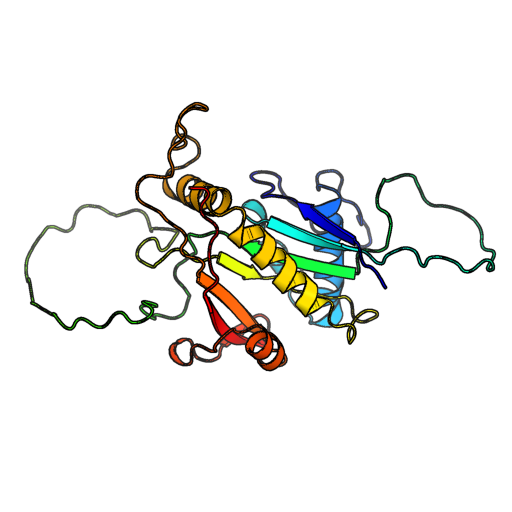1
ATOM 1986 C CA . VAL A 1 258 ? 0.012 1.990 -18.101 1.00 92.75 258 VAL A CA 1
ATOM 1987 C C . VAL A 1 258 ? -0.243 3.028 -19.181 1.00 92.75 258 VAL A C 1
ATOM 1989 O O . VAL A 1 258 ? 0.022 2.789 -20.359 1.00 92.75 258 VAL A O 1
ATOM 1992 N N . VAL A 1 259 ? -0.737 4.193 -18.771 1.00 84.88 259 VAL A N 1
ATOM 1993 C CA . VAL A 1 259 ? -0.898 5.341 -19.658 1.00 84.88 259 VAL A CA 1
ATOM 1994 C C . VAL A 1 259 ? 0.440 6.070 -19.683 1.00 84.88 259 VAL A C 1
ATOM 1996 O O . VAL A 1 259 ? 0.760 6.825 -18.769 1.00 84.88 259 VAL A O 1
ATOM 1999 N N . HIS A 1 260 ? 1.253 5.784 -20.696 1.00 71.19 260 HIS A N 1
ATOM 2000 C CA . HIS A 1 260 ? 2.396 6.630 -21.018 1.00 71.19 260 HIS A CA 1
ATOM 2001 C C . HIS A 1 260 ? 1.869 7.762 -21.892 1.00 71.19 260 HIS A C 1
ATOM 2003 O O . HIS A 1 260 ? 1.320 7.491 -22.961 1.00 71.19 260 HIS A O 1
ATOM 2009 N N . ASP A 1 261 ? 1.980 9.004 -21.425 1.00 59.50 261 ASP A N 1
ATOM 2010 C CA . ASP A 1 261 ? 1.702 10.152 -22.283 1.00 59.50 261 ASP A CA 1
ATOM 2011 C C . ASP A 1 261 ? 2.629 10.063 -23.513 1.00 59.50 261 ASP A C 1
ATOM 2013 O O . ASP A 1 261 ? 3.836 9.841 -23.369 1.00 59.50 261 ASP A O 1
ATOM 2017 N N . LEU A 1 262 ? 2.024 10.117 -24.706 1.00 46.47 262 LEU A N 1
ATOM 2018 C CA . LEU A 1 262 ? 2.697 10.049 -26.011 1.00 46.47 262 LEU A CA 1
ATOM 2019 C C . LEU A 1 262 ? 3.518 11.309 -26.300 1.00 46.47 262 LEU A C 1
ATOM 2021 O O . LEU A 1 262 ? 3.028 12.415 -25.973 1.00 46.47 262 LEU A O 1
#

InterPro domains:
  IPR000182 GNAT domain [PF00583] (145-182)
  IPR000182 GNAT domain [PS51186] (126-257)
  IPR016181 Acyl-CoA N-acyltransferase [SSF55729] (25-256)

Secondary structure (DSSP, 8-state):
---EEEEE---TT-------SS-SS-TTS-HHHHHHHHHHIIIIIIIT---GGGSS-TTGGG-EEEEEEPPPPS-----------------S-EEEEEEEEPSPBPPPSS---------------------S---PPP-SSB-SSPPEEEEEEEEE-GGGTTSSHHHHHHHHHHHHHHT-HHHHHHHHHHHHH-GGGSPPTT-----TT----SEEEEEEEGGGHHHHHHTT-EE-GGG-EEEETTEEEEEEEEE-------

Radius of gyration: 21.14 Å; Cα contacts (8 Å, |Δi|>4): 384; chains: 1; bounding box: 70×46×51 Å

Foldseek 3Di:
DDKDKDKDAQQAPQDDDQADPVRLDPPSDDPQVSLLSVQLCLPVCVPVPFDPVPSDDPQSNHKMKMWIFDADPPDDDDDDDDDDDDDDPDHGRGFWMKIKGFDDDFPPPDDDPPDPDPDDDDPDDDDDDDDPDDPPDPDRTDPPYATEMEMDSTGGRPVPPPPCVSVVNVCVVLVVCLAPFQSSQVSHQCVPVNPVRDPPPPDPDGPPPHGRQAKYKYFDFPVCVVVVVVVVWDFDCVQPWDDDSNTITTITIDGDHHDDPD

Organism: Aspergillus chevalieri (NCBI:txid182096)

Nearest PDB structures (foldseek):
  2jdd-assembly1_A  TM=8.069E-01  e=2.233E-07  Bacillus licheniformis
  5w8a-assembly1_A  TM=6.822E-01  e=6.994E-04  Bradyrhizobium japonicum
  6wns-assembly1_A  TM=6.035E-01  e=3.543E-03  Mesorhizobium sp. ORS 3359

pLDDT: mean 80.34, std 23.2, range [31.78, 98.81]

Mean predicted aligned error: 10.98 Å

=== Feature glossary ===
A reading guide for the features in this record.

Start from the sequence.

  · Sequence gives the chain of amino acids in standard one-letter code (A=alanine, C=cysteine, …, Y=tyrosine), read N→C. It is the only feature that is directly encoded by the gene; all structural features are derived from the folded form of this sequence.

Fold it, and you get atomic coordinates and the backbone conformation that goes with them.

  · Structure coordinates are given as an mmCIF _atom_site loop: one row per atom with element, residue name, chain id, sequence number, and x/y/z position in Å. Only the four main-chain atoms per residue are included here; side chains are omitted to keep the record compact.

  · Backbone dihedral angles. Every residue except chain termini has a φ (preceding-C → N → Cα → C) and a ψ (N → Cα → C → next-N). They are reported in degrees following the IUPAC sign convention. Secondary structure is essentially a statement about which (φ, ψ) basin each residue occupies.

  · Eight-state secondary structure (DSSP): H is the canonical α-helix, G the tighter 3₁₀-helix, I the wider π-helix; E/B are β-structure, T and S are turns and bends, and '-' is everything else. DSSP derives these from the pattern of main-chain N–H···O=C hydrogen bonds, not from the sequence.

  · SS3 is a coarse helix/strand/coil call (letters a/b/c) made by the P-SEA algorithm from inter-Cα distances and dihedrals. It is less detailed than DSSP but needs only Cα positions.

Summarize the fold with a handful of shape descriptors and a per-residue structural alphabet.

  · Radius of gyration (Rg) is the root-mean-square distance of Cα atoms from their centroid — a single number for overall size and compactness. A globular domain of N residues has Rg ≈ 2.2·N^0.38 Å; an extended or disordered chain has a much larger Rg. The Cα contact count is the number of residue pairs whose Cα atoms are within 8 Å and are more than four positions apart in sequence — a standard proxy for tertiary packing density. The bounding box is the smallest axis-aligned box enclosing all Cα atoms.

  · 3Di is Foldseek's structural alphabet. Each residue is assigned one of twenty discrete states based on how its Cα sits relative to its spatial (not sequential) neighbors. Aligning 3Di strings finds structural homologs roughly as well as full 3D superposition, but orders of magnitude faster.

  · Solvent-accessible surface area (SASA) is the area in Å² traced out by the centre of a 1.4 Å probe sphere (a water molecule) rolled over the protein's van der Waals surface (Shrake–Rupley / Lee–Richards construction). Buried residues have near-zero SASA; fully exposed residues can exceed 200 Å². The total SASA scales roughly with the number of surface residues.

Ask how reliable the model is.

  · For AlphaFold models, the B-factor field carries pLDDT — the model's own estimate of local accuracy on a 0–100 scale. Regions with pLDDT<50 should be treated as essentially unmodeled; they often correspond to intrinsically disordered segments.

  · For experimental (PDB) structures, the B-factor (temperature factor) quantifies the positional spread of each atom in the crystal — a combination of thermal vibration and static disorder — in units of Å². High B-factors mark flexible loops or poorly resolved regions; low B-factors mark the rigid, well-ordered core.

  · Predicted Aligned Error (PAE) is an AlphaFold confidence matrix: entry (i, j) is the expected error in the position of residue j, in ångströms, when the prediction is superimposed on the true structure at residue i. Low PAE within a block of residues means that block is internally rigid and well-predicted; high PAE between two blocks means their relative placement is uncertain even if each block individually is confident.

Place it in context: what it resembles, what it is annotated as, and how it looks.

  · Structural nearest neighbors (via Foldseek easy-search vs the PDB). Reported per hit: target PDB id, E-value, and alignment TM-score. A TM-score above ~0.5 is the conventional threshold for 'same fold'.

  · Functional annotations link the protein to curated databases. InterPro entries identify conserved domains and families by matching the sequence against member-database signatures (Pfam, PROSITE, CDD, …). Gene Ontology (GO) terms describe molecular function, biological process, and cellular component in a controlled vocabulary. CATH places the structure in a hierarchical fold classification (Class/Architecture/Topology/Homologous-superfamily). The organism is the source species.

  · The contact map is a binary N×N matrix image: pixel (i, j) is dark where Cα_i and Cα_j are within 8 Å and |i−j|>4. Because the |i−j|>4 filter removes local helical contacts, off-diagonal stripes parallel to the main diagonal indicate parallel β-sheets; stripes perpendicular to it indicate antiparallel β-sheets. The Ramachandran plot scatters every residue's (φ, ψ) pair against the sterically allowed regions. The PAE heatmap renders the predicted-aligned-error matrix.

  · Six rendered views show the 3D structure from the faces of a cube — i.e. along ±x, ±y, ±z. Rendering representation is drawn randomly per protein from cartoon (secondary-structure ribbons), sticks (backbone bonds), or molecular surface; coloring is either N→C rainbow (blue at the N-terminus through red at the C-terminus) or one color per chain.